Protein AF-A0A2P5TKT7-F1 (afdb_monomer)

Sequence (217 aa):
MSELNRRDPRLAWILRNRLHPRHDELNGQPTRGPTGLLRKNPRPQWQYGPSGLRRLDRLNMGGAAGVTQLSSKKRNEQPVLPLHQVVEPQAYIAVWLQTSGGRLTSHCKDVLGQAQQLAVAREQSTAVLGVLCGELKESVEGAGIDRLLQIQGPEYDGYQPEAWSQLCTQVETALKPLYWLLPDSGESAELGRRLGVALGERPATGVWKLEADTLLA

Structure (mmCIF, N/CA/C/O backbone):
data_AF-A0A2P5TKT7-F1
#
_entry.id   AF-A0A2P5TKT7-F1
#
loop_
_atom_site.group_PDB
_atom_site.id
_atom_site.type_symbol
_atom_site.label_atom_id
_atom_site.label_alt_id
_atom_site.label_comp_id
_atom_site.label_asym_id
_atom_site.label_entity_id
_atom_site.label_seq_id
_atom_site.pdbx_PDB_ins_code
_atom_site.Cartn_x
_atom_site.Cartn_y
_atom_site.Cartn_z
_atom_site.occupancy
_atom_site.B_iso_or_equiv
_atom_site.auth_seq_id
_atom_site.auth_comp_id
_atom_site.auth_asym_id
_atom_site.auth_atom_id
_atom_site.pdbx_PDB_model_num
ATOM 1 N N . MET A 1 1 ? -7.301 -25.180 -31.598 1.00 39.97 1 MET A N 1
ATOM 2 C CA . MET A 1 1 ? -5.998 -25.342 -32.282 1.00 39.97 1 MET A CA 1
ATOM 3 C C . MET A 1 1 ? -4.957 -24.597 -31.464 1.00 39.97 1 MET A C 1
ATOM 5 O O . MET A 1 1 ? -5.088 -23.395 -31.309 1.00 39.97 1 MET A O 1
ATOM 9 N N . SER A 1 2 ? -4.021 -25.306 -30.835 1.00 42.28 2 SER A N 1
ATOM 10 C CA . SER A 1 2 ? -3.054 -24.731 -29.891 1.00 42.28 2 SER A CA 1
ATOM 11 C C . SER A 1 2 ? -2.189 -23.655 -30.556 1.00 42.28 2 SER A C 1
ATOM 13 O O . SER A 1 2 ? -1.447 -23.977 -31.483 1.00 42.28 2 SER A O 1
ATOM 15 N N . GLU A 1 3 ? -2.215 -22.418 -30.049 1.00 57.25 3 GLU A N 1
ATOM 16 C CA . GLU A 1 3 ? -1.317 -21.317 -30.450 1.00 57.25 3 GLU A CA 1
ATOM 17 C C . GLU A 1 3 ? 0.139 -21.524 -29.979 1.00 57.25 3 GLU A C 1
ATOM 19 O O . GLU A 1 3 ? 0.861 -20.588 -29.632 1.00 57.25 3 GLU A O 1
ATOM 24 N N . LEU A 1 4 ? 0.602 -22.771 -29.939 1.00 58.34 4 LEU A N 1
ATOM 25 C CA . LEU A 1 4 ? 1.997 -23.075 -29.680 1.00 58.34 4 LEU A CA 1
ATOM 26 C C . LEU A 1 4 ? 2.773 -22.771 -30.953 1.00 58.34 4 LEU A C 1
ATOM 28 O O . LEU A 1 4 ? 2.568 -23.394 -31.995 1.00 58.34 4 LEU A O 1
ATOM 32 N N . ASN A 1 5 ? 3.669 -21.793 -30.860 1.00 60.69 5 ASN A N 1
ATOM 33 C CA . ASN A 1 5 ? 4.546 -21.407 -31.953 1.00 60.69 5 ASN A CA 1
ATOM 34 C C . ASN A 1 5 ? 5.542 -22.545 -32.237 1.00 60.69 5 ASN A C 1
ATOM 36 O O . ASN A 1 5 ? 6.639 -22.598 -31.679 1.00 60.69 5 ASN A O 1
ATOM 40 N N . ARG A 1 6 ? 5.123 -23.519 -33.050 1.00 66.62 6 ARG A N 1
ATOM 41 C CA . ARG A 1 6 ? 5.911 -24.711 -33.357 1.00 66.62 6 ARG A CA 1
ATOM 42 C C . ARG A 1 6 ? 7.038 -24.334 -34.311 1.00 66.62 6 ARG A C 1
ATOM 44 O O . ARG A 1 6 ? 6.809 -23.761 -35.371 1.00 66.62 6 ARG A O 1
ATOM 51 N N . ARG A 1 7 ? 8.271 -24.667 -33.932 1.00 69.12 7 ARG A N 1
ATOM 52 C CA . ARG A 1 7 ? 9.446 -24.461 -34.782 1.00 69.12 7 ARG A CA 1
ATOM 53 C C . ARG A 1 7 ? 9.353 -25.379 -36.000 1.00 69.12 7 ARG A C 1
ATOM 55 O O . ARG A 1 7 ? 9.216 -26.588 -35.830 1.00 69.12 7 ARG A O 1
ATOM 62 N N . ASP A 1 8 ? 9.454 -24.816 -37.202 1.00 79.50 8 ASP A N 1
ATOM 63 C CA . ASP A 1 8 ? 9.469 -25.604 -38.435 1.00 79.50 8 ASP A CA 1
ATOM 64 C C . ASP A 1 8 ? 10.769 -26.441 -38.504 1.00 79.50 8 ASP A C 1
ATOM 66 O O . ASP A 1 8 ? 11.872 -25.870 -38.525 1.00 79.50 8 ASP A O 1
ATOM 70 N N . PRO A 1 9 ? 10.680 -27.786 -38.513 1.00 82.50 9 PRO A N 1
ATOM 71 C CA . PRO A 1 9 ? 11.851 -28.658 -38.552 1.00 82.50 9 PRO A CA 1
ATOM 72 C C . PRO A 1 9 ? 12.669 -28.493 -39.840 1.00 82.50 9 PRO A C 1
ATOM 74 O O . PRO A 1 9 ? 13.893 -28.640 -39.802 1.00 82.50 9 PRO A O 1
ATOM 77 N N . ARG A 1 10 ? 12.035 -28.132 -40.964 1.00 83.38 10 ARG A N 1
ATOM 78 C CA . ARG A 1 10 ? 12.720 -27.934 -42.247 1.00 83.38 10 ARG A CA 1
ATOM 79 C C . ARG A 1 10 ? 13.604 -26.693 -42.207 1.00 83.38 10 ARG A C 1
ATOM 81 O O . ARG A 1 10 ? 14.772 -26.764 -42.581 1.00 83.38 10 ARG A O 1
ATOM 88 N N . LEU A 1 11 ? 13.087 -25.583 -41.679 1.00 82.56 11 LEU A N 1
ATOM 89 C CA . LEU A 1 11 ? 13.868 -24.354 -41.491 1.00 82.56 11 LEU A CA 1
ATOM 90 C C . LEU A 1 11 ? 15.024 -24.564 -40.503 1.00 82.56 11 LEU A C 1
ATOM 92 O O . LEU A 1 11 ? 16.129 -24.071 -40.725 1.00 82.56 11 LEU A O 1
ATOM 96 N N . ALA A 1 12 ? 14.807 -25.347 -39.440 1.00 80.50 12 ALA A N 1
ATOM 97 C CA . ALA A 1 12 ? 15.863 -25.689 -38.489 1.00 80.50 12 ALA A CA 1
ATOM 98 C C . ALA A 1 12 ? 16.990 -26.527 -39.124 1.00 80.50 12 ALA A C 1
ATOM 100 O O . ALA A 1 12 ? 18.160 -26.325 -38.791 1.00 80.50 12 ALA A O 1
ATOM 101 N N . TRP A 1 13 ? 16.652 -27.442 -40.038 1.00 84.94 13 TRP A N 1
ATOM 102 C CA . TRP A 1 13 ? 17.631 -28.233 -40.786 1.00 84.94 13 TRP A CA 1
ATOM 103 C C . TRP A 1 13 ? 18.452 -27.370 -41.754 1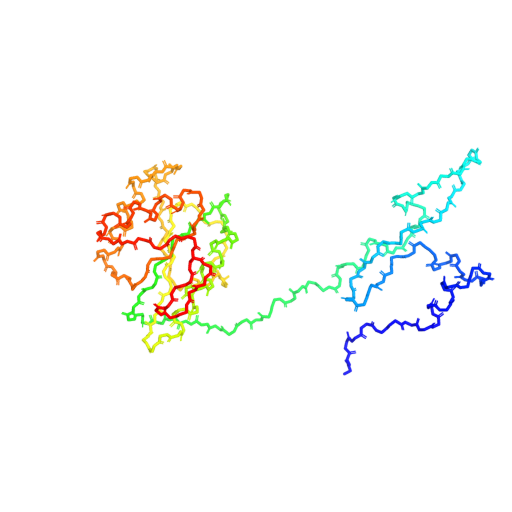.00 84.94 13 TRP A C 1
ATOM 105 O O . TRP A 1 13 ? 19.682 -27.438 -41.730 1.00 84.94 13 TRP A O 1
ATOM 115 N N . ILE A 1 14 ? 17.797 -26.492 -42.526 1.00 87.25 14 ILE A N 1
ATOM 116 C CA . ILE A 1 14 ? 18.470 -25.557 -43.447 1.00 87.25 14 ILE A CA 1
ATOM 117 C C . ILE A 1 14 ? 19.441 -24.641 -42.685 1.00 87.25 14 ILE A C 1
ATOM 119 O O . ILE A 1 14 ? 20.590 -24.470 -43.087 1.00 87.25 14 ILE A O 1
ATOM 123 N N . LEU A 1 15 ? 19.020 -24.105 -41.535 1.00 80.12 15 LEU A N 1
ATOM 124 C CA . LEU A 1 15 ? 19.853 -23.219 -40.716 1.00 80.12 15 LEU A CA 1
ATOM 125 C C . LEU A 1 15 ? 21.070 -23.940 -40.104 1.00 80.12 15 LEU A C 1
ATOM 127 O O . LEU A 1 15 ? 22.084 -23.308 -39.816 1.00 80.12 15 LEU A O 1
ATOM 131 N N . ARG A 1 16 ? 21.009 -25.267 -39.922 1.00 82.38 16 ARG A N 1
ATOM 132 C CA . ARG A 1 16 ? 22.150 -26.075 -39.456 1.00 82.38 16 ARG A CA 1
ATOM 133 C C . ARG A 1 16 ? 23.126 -26.415 -40.589 1.00 82.38 16 ARG A C 1
ATOM 135 O O . ARG A 1 16 ? 24.323 -26.534 -40.334 1.00 82.38 16 ARG A O 1
ATOM 142 N N . ASN A 1 17 ? 22.633 -26.568 -41.816 1.00 88.44 17 ASN A N 1
ATOM 143 C CA . ASN A 1 17 ? 23.436 -26.955 -42.971 1.00 88.44 17 ASN A CA 1
ATOM 144 C C . ASN A 1 17 ? 24.007 -25.728 -43.703 1.00 88.44 17 ASN A C 1
ATOM 146 O O . ASN A 1 17 ? 23.320 -25.108 -44.507 1.00 88.44 17 ASN A O 1
ATOM 150 N N . ARG A 1 18 ? 25.287 -25.416 -43.464 1.00 83.69 18 ARG A N 1
ATOM 151 C CA . ARG A 1 18 ? 25.987 -24.273 -44.087 1.00 83.69 18 ARG A CA 1
ATOM 152 C C . ARG A 1 18 ? 26.146 -24.369 -45.605 1.00 83.69 18 ARG A C 1
ATOM 154 O O . ARG A 1 18 ? 26.358 -23.351 -46.243 1.00 83.69 18 ARG A O 1
ATOM 161 N N . LEU A 1 19 ? 26.075 -25.576 -46.164 1.00 87.06 19 LEU A N 1
ATOM 162 C CA . LEU A 1 19 ? 26.194 -25.817 -47.605 1.00 87.06 19 LEU A CA 1
ATOM 163 C C . LEU A 1 19 ? 24.832 -25.795 -48.307 1.00 87.06 19 LEU A C 1
ATOM 165 O O . LEU A 1 19 ? 24.755 -25.972 -49.520 1.00 87.06 19 LEU A O 1
ATOM 169 N N . HIS A 1 20 ? 23.741 -25.633 -47.555 1.00 87.75 20 HIS A N 1
ATOM 170 C CA . HIS A 1 20 ? 22.418 -25.578 -48.148 1.00 87.75 20 HIS A CA 1
ATOM 171 C C . HIS A 1 20 ? 22.252 -24.273 -48.949 1.00 87.75 20 HIS A C 1
ATOM 173 O O . HIS A 1 20 ? 22.564 -23.212 -48.413 1.00 87.7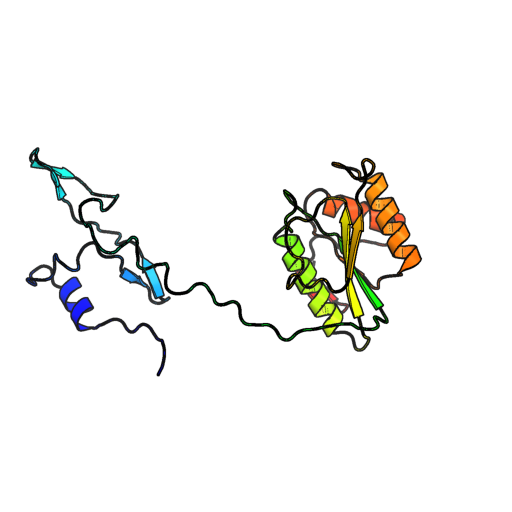5 20 HIS A O 1
ATOM 179 N N . PRO A 1 21 ? 21.676 -24.299 -50.169 1.00 89.00 21 PRO A N 1
ATOM 180 C CA . PRO A 1 21 ? 21.529 -23.101 -51.008 1.00 89.00 21 PRO A CA 1
ATOM 181 C C . PRO A 1 21 ? 20.802 -21.937 -50.319 1.00 89.00 21 PRO A C 1
ATOM 183 O O . PRO A 1 21 ? 21.146 -20.780 -50.500 1.00 89.00 21 PRO A O 1
ATOM 186 N N . ARG A 1 22 ? 19.810 -22.261 -49.481 1.00 83.75 22 ARG A N 1
ATOM 187 C CA . ARG A 1 22 ? 19.032 -21.295 -48.679 1.00 83.75 22 ARG A CA 1
ATOM 188 C C . ARG A 1 22 ? 19.598 -21.016 -47.280 1.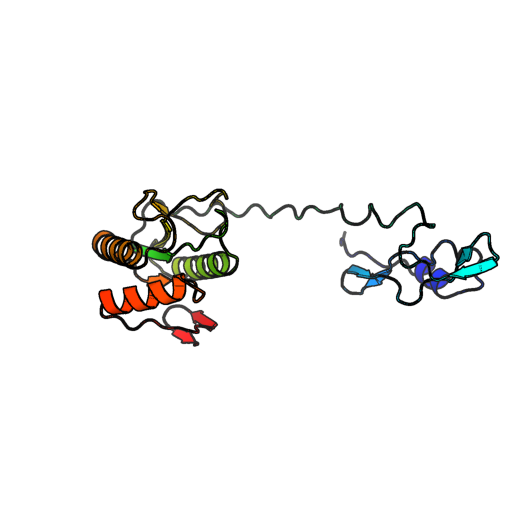00 83.75 22 ARG A C 1
ATOM 190 O O . ARG A 1 22 ? 18.882 -20.511 -46.420 1.00 83.75 22 ARG A O 1
ATOM 197 N N . HIS A 1 23 ? 20.832 -21.427 -46.992 1.00 82.50 23 HIS A N 1
ATOM 198 C CA . HIS A 1 23 ? 21.428 -21.215 -45.671 1.00 82.50 23 HIS A CA 1
ATOM 199 C C . HIS A 1 23 ? 21.559 -19.724 -45.356 1.00 82.50 23 HIS A C 1
ATOM 201 O O . HIS A 1 23 ? 21.150 -19.290 -44.280 1.00 82.50 23 HIS A O 1
ATOM 207 N N . ASP A 1 24 ? 22.079 -18.952 -46.311 1.00 78.25 24 ASP A N 1
ATOM 208 C CA . ASP A 1 24 ? 22.337 -17.523 -46.132 1.00 78.25 24 ASP A CA 1
ATOM 209 C C . ASP A 1 24 ? 21.049 -16.700 -45.994 1.00 78.25 24 ASP A C 1
ATOM 211 O O . ASP A 1 24 ? 21.033 -15.732 -45.244 1.00 78.25 24 ASP A O 1
ATOM 215 N N . GLU A 1 25 ? 19.938 -17.139 -46.597 1.00 78.75 25 GLU A N 1
ATOM 216 C CA . GLU A 1 25 ? 18.615 -16.503 -46.449 1.00 78.75 25 GLU A CA 1
ATOM 217 C C . GLU A 1 25 ? 18.079 -16.561 -45.007 1.00 78.75 25 GLU A C 1
ATOM 219 O O . GLU A 1 25 ? 17.386 -15.653 -44.545 1.00 78.75 25 GLU A O 1
ATOM 224 N N . LEU A 1 26 ? 18.374 -17.651 -44.291 1.00 74.19 26 LEU A N 1
ATOM 225 C CA . LEU A 1 26 ? 17.917 -17.871 -42.915 1.00 74.19 26 LEU A CA 1
ATOM 226 C C . LEU A 1 26 ? 18.955 -17.438 -41.874 1.00 74.19 26 LEU A C 1
ATOM 228 O O . LEU A 1 26 ? 18.643 -17.346 -40.682 1.00 74.19 26 LEU A O 1
ATOM 232 N N . ASN A 1 27 ? 20.196 -17.203 -42.297 1.00 71.25 27 ASN A N 1
ATOM 233 C CA . ASN A 1 27 ? 21.257 -16.772 -41.407 1.00 71.25 27 ASN A CA 1
ATOM 234 C C . ASN A 1 27 ? 21.068 -15.295 -41.019 1.00 71.25 27 ASN A C 1
ATOM 236 O O . ASN A 1 27 ? 20.517 -14.494 -41.761 1.00 71.25 27 ASN A O 1
ATOM 240 N N . GLY A 1 28 ? 21.460 -14.929 -39.799 1.00 67.56 28 GLY A N 1
ATOM 241 C CA . GLY A 1 28 ? 21.263 -13.569 -39.275 1.00 67.56 28 GLY A CA 1
ATOM 242 C C . GLY A 1 28 ? 19.833 -13.217 -38.831 1.00 67.56 28 GLY A C 1
ATOM 243 O O . GLY A 1 28 ? 19.653 -12.178 -38.190 1.00 67.56 28 GLY A O 1
ATOM 244 N N . GLN A 1 29 ? 18.830 -14.072 -39.072 1.00 68.94 29 GLN A N 1
ATOM 245 C CA . GLN A 1 29 ? 17.484 -13.866 -38.529 1.00 68.94 29 GLN A CA 1
ATOM 246 C C . GLN A 1 29 ? 17.429 -14.141 -37.012 1.00 68.94 29 GLN A C 1
ATOM 248 O O . GLN A 1 29 ? 18.116 -15.039 -36.507 1.00 68.94 29 GLN A O 1
ATOM 253 N N . PRO A 1 30 ? 16.616 -13.387 -36.246 1.00 68.75 30 PRO A N 1
ATOM 254 C CA . PRO A 1 30 ? 16.431 -13.644 -34.826 1.00 68.75 30 PRO A CA 1
ATOM 255 C C . PRO A 1 30 ? 15.765 -15.010 -34.626 1.00 68.75 30 PRO A C 1
ATOM 257 O O . PRO A 1 30 ? 14.756 -15.339 -35.244 1.00 68.75 30 PRO A O 1
ATOM 260 N N . THR A 1 31 ? 16.332 -15.822 -33.737 1.00 70.56 31 THR A N 1
ATOM 261 C CA . THR A 1 31 ? 15.834 -17.180 -33.471 1.00 70.56 31 THR A CA 1
ATOM 262 C C . THR A 1 31 ? 14.965 -17.177 -32.224 1.00 70.56 31 THR A C 1
ATOM 264 O O . THR A 1 31 ? 15.310 -16.534 -31.239 1.00 70.56 31 THR A O 1
ATOM 267 N N . ARG A 1 32 ? 13.837 -17.890 -32.218 1.00 71.00 32 ARG A N 1
ATOM 268 C CA . ARG A 1 32 ? 13.018 -18.018 -31.002 1.00 71.00 32 ARG A CA 1
ATOM 269 C C . ARG A 1 32 ? 13.565 -19.111 -30.085 1.00 71.00 32 ARG A C 1
ATOM 271 O O . ARG A 1 32 ? 13.908 -20.203 -30.542 1.00 71.00 32 ARG A O 1
ATOM 278 N N . GLY A 1 33 ? 13.673 -18.796 -28.795 1.00 67.25 33 GLY A N 1
ATOM 279 C CA . GLY A 1 33 ? 14.049 -19.745 -27.750 1.00 67.25 33 GLY A CA 1
ATOM 280 C C . GLY A 1 33 ? 12.898 -20.687 -27.363 1.00 67.25 33 GLY A C 1
ATOM 281 O O . GLY A 1 33 ? 11.773 -20.498 -27.822 1.00 67.25 33 GLY A O 1
ATOM 282 N N . PRO A 1 34 ? 13.151 -21.674 -26.482 1.00 66.62 34 PRO A N 1
ATOM 283 C CA . PRO A 1 34 ? 12.123 -22.596 -25.976 1.00 66.62 34 PRO A CA 1
ATOM 284 C C . PRO A 1 34 ? 10.942 -21.886 -25.298 1.00 66.62 34 PRO A C 1
ATOM 286 O O . PRO A 1 34 ? 9.821 -22.370 -25.338 1.00 66.62 34 PRO A O 1
ATOM 289 N N . THR A 1 35 ? 11.193 -20.706 -24.729 1.00 67.56 35 THR A N 1
ATOM 290 C CA . THR A 1 35 ? 10.205 -19.828 -24.088 1.00 67.56 35 THR A CA 1
ATOM 291 C C . THR A 1 35 ? 9.444 -18.931 -25.076 1.00 67.56 35 THR A C 1
ATOM 293 O O . THR A 1 35 ? 8.697 -18.056 -24.658 1.00 67.56 35 THR A O 1
ATOM 296 N N . GLY A 1 36 ? 9.660 -19.074 -26.390 1.00 68.94 36 GLY A N 1
ATOM 297 C CA . GLY A 1 36 ? 9.017 -18.258 -27.430 1.00 68.94 36 GLY A CA 1
ATOM 298 C C . GLY A 1 36 ? 9.628 -16.865 -27.639 1.00 68.94 36 GLY A C 1
ATOM 299 O O . GLY A 1 36 ? 9.380 -16.240 -28.671 1.00 68.94 36 GLY A O 1
ATOM 300 N N . LEU A 1 37 ? 10.482 -16.406 -26.720 1.00 71.62 37 LEU A N 1
ATOM 301 C CA . LEU A 1 37 ? 11.201 -15.133 -26.815 1.00 71.62 37 LEU A CA 1
ATOM 302 C C . LEU A 1 37 ? 12.192 -15.126 -27.988 1.00 71.62 37 LEU A C 1
ATOM 304 O O . LEU A 1 37 ? 12.935 -16.091 -28.200 1.00 71.62 37 LEU A O 1
ATOM 308 N N . LEU A 1 38 ? 12.230 -14.017 -28.732 1.00 71.94 38 LEU A N 1
ATOM 309 C CA . LEU A 1 38 ? 13.224 -13.779 -29.780 1.00 71.94 38 LEU A CA 1
ATOM 310 C C . LEU A 1 38 ? 14.614 -13.609 -29.150 1.00 71.94 38 LEU A C 1
ATOM 312 O O . LEU A 1 38 ? 14.799 -12.852 -28.203 1.00 71.94 38 LEU A O 1
ATOM 316 N N . ARG A 1 39 ? 15.602 -14.314 -29.697 1.00 69.88 39 ARG A N 1
ATOM 317 C CA . ARG A 1 39 ? 17.008 -14.268 -29.300 1.00 69.88 39 ARG A CA 1
ATOM 318 C C . ARG A 1 39 ? 17.851 -13.799 -30.476 1.00 69.88 39 ARG A C 1
ATOM 320 O O . ARG A 1 39 ? 17.716 -14.299 -31.598 1.00 69.88 39 ARG A O 1
ATOM 327 N N . LYS A 1 40 ? 18.764 -12.867 -30.201 1.00 68.75 40 LYS A N 1
ATOM 328 C CA . LYS A 1 40 ? 19.806 -12.472 -31.152 1.00 68.75 40 LYS A CA 1
ATOM 329 C C . LYS A 1 40 ? 20.753 -13.655 -31.366 1.00 68.75 40 LYS A C 1
ATOM 331 O O . LYS A 1 40 ? 21.111 -14.340 -30.409 1.00 68.75 40 LYS A O 1
ATOM 336 N N . ASN A 1 41 ? 21.145 -13.913 -32.612 1.00 67.69 41 ASN A N 1
ATOM 337 C CA . ASN A 1 41 ? 22.131 -14.948 -32.910 1.00 67.69 41 ASN A CA 1
ATOM 338 C C . ASN A 1 41 ? 23.507 -14.515 -32.351 1.00 67.69 41 ASN A C 1
ATOM 340 O O . ASN A 1 41 ? 24.002 -13.460 -32.753 1.00 67.69 41 ASN A O 1
ATOM 344 N N . PRO A 1 42 ? 24.139 -15.290 -31.446 1.00 65.81 42 PRO A N 1
ATOM 345 C CA . PRO A 1 42 ? 25.432 -14.931 -30.858 1.00 65.81 42 PRO A CA 1
ATOM 346 C C . PRO A 1 42 ? 26.606 -15.034 -31.844 1.00 65.81 42 PRO A C 1
ATOM 348 O O . PRO A 1 42 ? 27.694 -14.553 -31.542 1.00 65.81 42 PRO A O 1
ATOM 351 N N . ARG A 1 43 ? 26.412 -15.657 -33.015 1.00 65.88 43 ARG A N 1
ATOM 352 C CA . ARG A 1 43 ? 27.427 -15.806 -34.069 1.00 65.88 43 ARG A CA 1
ATOM 353 C C . ARG A 1 43 ? 26.972 -15.091 -35.349 1.00 65.88 43 ARG A C 1
ATOM 355 O O . ARG A 1 43 ? 26.581 -15.770 -36.299 1.00 65.88 43 ARG A O 1
ATOM 362 N N . PRO A 1 44 ? 26.964 -13.746 -35.376 1.00 63.50 44 PRO A N 1
ATOM 363 C CA . PRO A 1 44 ? 26.635 -13.008 -36.592 1.00 63.50 44 PRO A CA 1
ATOM 364 C C . PRO A 1 44 ? 27.649 -13.322 -37.702 1.00 63.50 44 PRO A C 1
ATOM 366 O O . PRO A 1 44 ? 28.827 -13.572 -37.430 1.00 63.50 44 PRO A O 1
ATOM 369 N N . GLN A 1 45 ? 27.182 -13.336 -38.951 1.00 67.69 45 GLN A N 1
ATOM 370 C CA . GLN A 1 45 ? 28.051 -13.498 -40.113 1.00 67.69 45 GLN A CA 1
ATOM 371 C C . GLN A 1 45 ? 28.960 -12.273 -40.283 1.00 67.69 45 GLN A C 1
ATOM 373 O O . GLN A 1 45 ? 28.613 -11.149 -39.918 1.00 67.69 45 GLN A O 1
ATOM 378 N N . TRP A 1 46 ? 30.142 -12.508 -40.847 1.00 70.06 46 TRP A N 1
ATOM 379 C CA . TRP A 1 46 ? 31.055 -11.447 -41.246 1.00 70.06 46 TRP A CA 1
ATOM 380 C C . TRP A 1 46 ? 30.639 -10.906 -42.610 1.00 70.06 46 TRP A C 1
ATOM 382 O O . TRP A 1 46 ? 30.397 -11.687 -43.525 1.00 70.06 46 TRP A O 1
ATOM 392 N N . GLN A 1 47 ? 30.604 -9.586 -42.754 1.00 69.69 47 GLN A N 1
ATOM 393 C CA . GLN A 1 47 ? 30.341 -8.925 -44.029 1.00 69.69 47 GLN A CA 1
ATOM 394 C C . GLN A 1 47 ? 31.614 -8.235 -44.518 1.00 69.69 47 GLN A C 1
ATOM 396 O O . GLN A 1 47 ? 32.395 -7.700 -43.725 1.00 69.69 47 GLN A O 1
ATOM 401 N N . TYR A 1 48 ? 31.827 -8.255 -45.829 1.00 75.62 48 TYR A N 1
ATOM 402 C CA . TYR A 1 48 ? 32.907 -7.517 -46.472 1.00 75.62 48 TYR A CA 1
ATOM 403 C C . TYR A 1 48 ? 32.360 -6.177 -46.949 1.00 75.62 48 TYR A C 1
ATOM 405 O O . TYR A 1 48 ? 31.389 -6.128 -47.698 1.00 75.62 48 TYR A O 1
ATOM 413 N N . GLY A 1 49 ? 32.959 -5.086 -46.472 1.00 71.38 49 GLY A N 1
ATOM 414 C CA . GLY A 1 49 ? 32.620 -3.754 -46.967 1.00 71.38 49 GLY A CA 1
ATOM 415 C C . GLY A 1 49 ? 33.204 -3.500 -48.363 1.00 71.38 49 GLY A C 1
ATOM 416 O O . GLY A 1 49 ? 34.059 -4.265 -48.812 1.00 71.38 49 GLY A O 1
ATOM 417 N N . PRO A 1 50 ? 32.839 -2.383 -49.018 1.00 74.62 50 PRO A N 1
ATOM 418 C CA . PRO A 1 50 ? 33.388 -1.998 -50.324 1.00 74.62 50 PRO A CA 1
ATOM 419 C C . PRO A 1 50 ? 34.921 -1.887 -50.356 1.00 74.62 50 PRO A C 1
ATOM 421 O O . PRO A 1 50 ? 35.535 -2.023 -51.405 1.00 74.62 50 PRO A O 1
ATOM 424 N N . SER A 1 51 ? 35.553 -1.677 -49.197 1.00 80.50 51 SER A N 1
ATOM 425 C CA . SER A 1 51 ? 37.009 -1.656 -49.031 1.00 80.50 51 SER A CA 1
ATOM 426 C C . SER A 1 51 ? 37.656 -3.042 -48.873 1.00 80.50 51 SER A C 1
ATOM 428 O O . SER A 1 51 ? 38.844 -3.122 -48.579 1.00 80.50 51 SER A O 1
ATOM 430 N N . GLY A 1 52 ? 36.896 -4.138 -48.982 1.0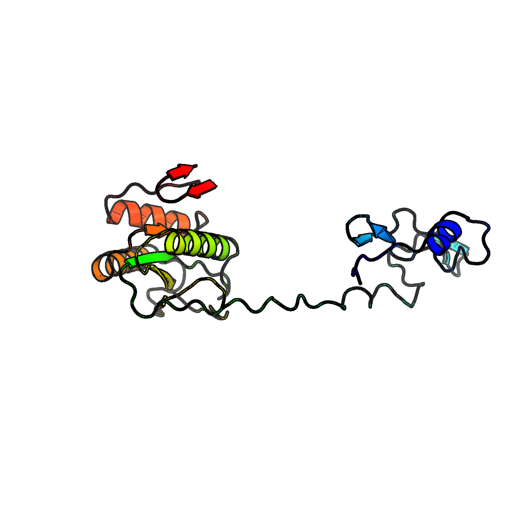0 78.88 52 GLY A N 1
ATOM 431 C CA . GLY A 1 52 ? 37.396 -5.513 -48.831 1.00 78.88 52 GLY A CA 1
ATOM 432 C C . GLY A 1 52 ? 37.737 -5.924 -47.392 1.00 78.88 52 GLY A C 1
ATOM 433 O O . GLY A 1 52 ? 38.150 -7.056 -47.145 1.00 78.88 52 GLY A O 1
ATOM 434 N N . LEU A 1 53 ? 37.541 -5.036 -46.413 1.00 79.44 53 LEU A N 1
ATOM 435 C CA . LEU A 1 53 ? 37.779 -5.325 -45.000 1.00 79.44 53 LEU A CA 1
ATOM 436 C C . LEU A 1 53 ? 36.600 -6.081 -44.381 1.00 79.44 53 LEU A C 1
ATOM 438 O O . LEU A 1 53 ? 35.441 -5.671 -44.492 1.00 79.44 53 LEU A O 1
ATOM 442 N N . ARG A 1 54 ? 36.925 -7.162 -43.667 1.00 78.25 54 ARG A N 1
ATOM 443 C CA . ARG A 1 54 ? 35.963 -8.006 -42.955 1.00 78.25 54 ARG A CA 1
ATOM 444 C C . ARG A 1 54 ? 35.461 -7.298 -41.693 1.00 78.25 54 ARG A C 1
ATOM 446 O O . ARG A 1 54 ? 36.255 -6.973 -40.812 1.00 78.25 54 ARG A O 1
ATOM 453 N N . ARG A 1 55 ? 34.149 -7.086 -41.575 1.00 73.88 55 ARG A N 1
ATOM 454 C CA . ARG A 1 55 ? 33.506 -6.400 -40.440 1.00 73.88 55 ARG A CA 1
ATOM 455 C C . ARG A 1 55 ? 32.377 -7.246 -39.842 1.00 73.88 55 ARG A C 1
ATOM 457 O O . ARG A 1 55 ? 31.726 -8.019 -40.541 1.00 73.88 55 ARG A O 1
ATOM 464 N N . LEU A 1 56 ? 32.165 -7.107 -38.532 1.00 71.56 56 LEU A N 1
ATOM 465 C CA . LEU A 1 56 ? 30.993 -7.643 -37.829 1.00 71.56 56 LEU A CA 1
ATOM 466 C C . LEU A 1 56 ? 29.886 -6.593 -37.876 1.00 71.56 56 LEU A C 1
ATOM 468 O O . LEU A 1 56 ? 29.989 -5.575 -37.189 1.00 71.56 56 LEU A O 1
ATOM 472 N N . ASP A 1 57 ? 28.825 -6.844 -38.641 1.00 65.44 57 ASP A N 1
ATOM 473 C CA . ASP A 1 57 ? 27.637 -5.994 -38.598 1.00 65.44 57 ASP A CA 1
ATOM 474 C C . ASP A 1 57 ? 26.826 -6.309 -37.331 1.00 65.44 57 ASP A C 1
ATOM 476 O O . ASP A 1 57 ? 26.036 -7.250 -37.261 1.00 65.44 57 ASP A O 1
ATOM 480 N N . ARG A 1 58 ? 27.075 -5.537 -36.269 1.00 63.22 58 ARG A N 1
ATOM 481 C CA . ARG A 1 58 ? 26.366 -5.678 -34.986 1.00 63.22 58 ARG A CA 1
ATOM 482 C C . ARG A 1 58 ? 24.964 -5.069 -35.016 1.00 63.22 58 ARG A C 1
ATOM 484 O O . ARG A 1 58 ? 24.154 -5.421 -34.148 1.00 63.22 58 ARG A O 1
ATOM 491 N N . LEU A 1 59 ? 24.707 -4.179 -35.975 1.00 58.97 59 LEU A N 1
ATOM 492 C CA . LEU A 1 59 ? 23.451 -3.451 -36.146 1.00 58.97 59 LEU A CA 1
ATOM 493 C C . LEU A 1 59 ? 22.517 -4.138 -37.153 1.00 58.97 59 LEU A C 1
ATOM 495 O O . LEU A 1 59 ? 21.333 -3.823 -37.167 1.00 58.97 59 LEU A O 1
ATOM 499 N N . ASN A 1 60 ? 23.015 -5.130 -37.903 1.00 56.28 60 ASN A N 1
ATOM 500 C CA . ASN A 1 60 ? 22.262 -5.891 -38.904 1.00 56.28 60 ASN A CA 1
ATOM 501 C C . ASN A 1 60 ? 21.616 -4.960 -39.952 1.00 56.28 60 ASN A C 1
ATOM 503 O O . ASN A 1 60 ? 20.482 -5.171 -40.377 1.00 56.28 60 ASN A O 1
ATOM 507 N N . MET A 1 61 ? 22.332 -3.896 -40.330 1.00 53.41 61 MET A N 1
ATOM 508 C CA . MET A 1 61 ? 21.833 -2.805 -41.172 1.00 53.41 61 MET A CA 1
ATOM 509 C C . MET A 1 61 ? 21.712 -3.216 -42.648 1.00 53.41 61 MET A C 1
ATOM 511 O O . MET A 1 61 ? 20.949 -2.610 -43.392 1.00 53.41 61 MET A O 1
ATOM 515 N N . GLY A 1 62 ? 22.445 -4.255 -43.074 1.00 50.72 62 GLY A N 1
ATOM 516 C CA . GLY A 1 62 ? 22.383 -4.799 -44.440 1.00 50.72 62 GLY A CA 1
ATOM 517 C C . GLY A 1 62 ? 21.251 -5.807 -44.686 1.00 50.72 62 GLY A C 1
ATOM 518 O O . GLY A 1 62 ? 20.962 -6.134 -45.832 1.00 50.72 62 GLY A O 1
ATOM 519 N N . GLY A 1 63 ? 20.593 -6.294 -43.629 1.00 51.50 63 GLY A N 1
ATOM 520 C CA . GLY A 1 63 ? 19.449 -7.206 -43.704 1.00 51.50 63 GLY A CA 1
ATOM 521 C C . GLY A 1 63 ? 18.131 -6.444 -43.615 1.00 51.50 63 GLY A C 1
ATOM 522 O O . GLY A 1 63 ? 17.396 -6.579 -42.636 1.00 51.50 63 GLY A O 1
ATOM 523 N N . ALA A 1 64 ? 17.847 -5.604 -44.608 1.00 46.28 64 ALA A N 1
ATOM 524 C CA . ALA A 1 64 ? 16.592 -4.868 -44.711 1.00 46.28 64 ALA A CA 1
ATOM 525 C C . ALA A 1 64 ? 15.416 -5.817 -45.009 1.00 46.28 64 ALA A C 1
ATOM 527 O O . ALA A 1 64 ? 15.011 -5.951 -46.154 1.00 46.28 64 ALA A O 1
ATOM 528 N N . ALA A 1 65 ? 14.905 -6.503 -43.981 1.00 47.44 65 ALA A N 1
ATOM 529 C CA . ALA A 1 65 ? 13.512 -6.942 -43.815 1.00 47.44 65 ALA A CA 1
ATOM 530 C C . ALA A 1 65 ? 13.433 -7.974 -42.678 1.00 47.44 65 ALA A C 1
ATOM 532 O O . ALA A 1 65 ? 13.771 -9.140 -42.858 1.00 47.44 65 ALA A O 1
ATOM 533 N N . GLY A 1 66 ? 12.940 -7.581 -41.501 1.00 48.00 66 GLY A N 1
ATOM 534 C CA . GLY A 1 66 ? 12.342 -8.567 -40.590 1.00 48.00 66 GLY A CA 1
ATOM 535 C C . GLY A 1 66 ? 12.480 -8.300 -39.098 1.00 48.00 66 GLY A C 1
ATOM 536 O O . GLY A 1 66 ? 11.615 -8.725 -38.338 1.00 48.00 66 GLY A O 1
ATOM 537 N N . VAL A 1 67 ? 13.507 -7.579 -38.638 1.00 47.22 67 VAL A N 1
ATOM 538 C CA . VAL A 1 67 ? 13.701 -7.397 -37.183 1.00 47.22 67 VAL A CA 1
ATOM 539 C C . VAL A 1 67 ? 12.774 -6.319 -36.607 1.00 47.22 67 VAL A C 1
ATOM 541 O O . VAL A 1 67 ? 12.335 -6.438 -35.467 1.00 47.22 67 VAL A O 1
ATOM 544 N N . THR A 1 68 ? 12.389 -5.317 -37.397 1.00 45.44 68 THR A N 1
ATOM 545 C CA . THR A 1 68 ? 11.615 -4.162 -36.911 1.00 45.44 68 THR A CA 1
ATOM 546 C C . THR A 1 68 ? 10.099 -4.387 -36.834 1.00 45.44 68 THR A C 1
ATOM 548 O O . THR A 1 68 ? 9.397 -3.528 -36.315 1.00 45.44 68 THR A O 1
ATOM 551 N N . GLN A 1 69 ? 9.565 -5.514 -37.326 1.00 45.81 69 GLN A N 1
ATOM 552 C CA . GLN A 1 69 ? 8.106 -5.726 -37.428 1.00 45.81 69 GLN A CA 1
ATOM 553 C C . GLN A 1 69 ? 7.560 -6.971 -36.708 1.00 45.81 69 GLN A C 1
ATOM 555 O O . GLN A 1 69 ? 6.351 -7.190 -36.705 1.00 45.81 69 GLN A O 1
ATOM 560 N N . LEU A 1 70 ? 8.399 -7.784 -36.057 1.00 48.88 70 LEU A N 1
ATOM 561 C CA . LEU A 1 70 ? 7.947 -9.041 -35.436 1.00 48.88 70 LEU A CA 1
ATOM 562 C C . LEU A 1 70 ? 7.539 -8.931 -33.955 1.00 48.88 70 LEU A C 1
ATOM 564 O O . LEU A 1 70 ? 7.131 -9.939 -33.377 1.00 48.88 70 LEU A O 1
ATOM 568 N N . SER A 1 71 ? 7.611 -7.746 -33.339 1.00 48.00 71 SER A N 1
ATOM 569 C CA . SER A 1 71 ? 7.262 -7.539 -31.921 1.00 48.00 71 SER A CA 1
ATOM 570 C C . SER A 1 71 ? 5.941 -6.798 -31.670 1.00 48.00 71 SER A C 1
ATOM 572 O O . SER A 1 71 ? 5.564 -6.643 -30.515 1.00 48.00 71 SER A O 1
ATOM 574 N N . SER A 1 72 ? 5.194 -6.379 -32.700 1.00 47.19 72 SER A N 1
ATOM 575 C CA . SER A 1 72 ? 3.927 -5.648 -32.500 1.00 47.19 72 SER A CA 1
ATOM 576 C C . SER A 1 72 ? 2.677 -6.535 -32.438 1.00 47.19 72 SER A C 1
ATOM 578 O O . SER A 1 72 ? 1.611 -6.068 -32.038 1.00 47.19 72 SER A O 1
ATOM 580 N N . LYS A 1 73 ? 2.769 -7.828 -32.782 1.00 48.00 73 LYS A N 1
ATOM 581 C CA . LYS A 1 73 ? 1.619 -8.753 -32.776 1.00 48.00 73 LYS A CA 1
ATOM 582 C C . LYS A 1 73 ? 1.420 -9.446 -31.429 1.00 48.00 73 LYS A C 1
ATOM 584 O O . LYS A 1 73 ? 1.624 -10.646 -31.283 1.00 48.00 73 LYS A O 1
ATOM 589 N N . LYS A 1 74 ? 1.036 -8.619 -30.467 1.00 48.22 74 LYS A N 1
ATOM 590 C CA . LYS A 1 74 ? 0.035 -8.825 -29.415 1.00 48.22 74 LYS A CA 1
ATOM 591 C C . LYS A 1 74 ? 0.319 -7.700 -28.429 1.00 48.22 74 LYS A C 1
ATOM 593 O O . LYS A 1 74 ? 1.111 -7.856 -27.504 1.00 48.22 74 LYS A O 1
ATOM 598 N N . ARG A 1 75 ? -0.327 -6.541 -28.637 1.00 47.28 75 ARG A N 1
ATOM 599 C CA . ARG A 1 75 ? -0.788 -5.777 -27.470 1.00 47.28 75 ARG A CA 1
ATOM 600 C C . ARG A 1 75 ? -1.413 -6.833 -26.569 1.00 47.28 75 ARG A C 1
ATOM 602 O O . ARG A 1 75 ? -2.288 -7.551 -27.047 1.00 47.28 75 ARG A O 1
ATOM 609 N N . ASN A 1 76 ? -0.868 -7.016 -25.370 1.00 53.94 76 ASN A N 1
ATOM 610 C CA . ASN A 1 76 ? -1.553 -7.768 -24.333 1.00 53.94 76 ASN A CA 1
ATOM 611 C C . ASN A 1 76 ? -2.925 -7.115 -24.227 1.00 53.94 76 ASN A C 1
ATOM 613 O O . ASN A 1 76 ? -3.039 -6.010 -23.702 1.00 53.94 76 ASN A O 1
ATOM 617 N N . GLU A 1 77 ? -3.920 -7.733 -24.852 1.00 54.44 77 GLU A N 1
ATOM 618 C CA . GLU A 1 77 ? -5.310 -7.397 -24.644 1.00 54.44 77 GLU A CA 1
ATOM 619 C C . GLU A 1 77 ? -5.509 -7.707 -23.168 1.00 54.44 77 GLU A C 1
ATOM 621 O O . GLU A 1 77 ? -5.422 -8.865 -22.751 1.00 54.44 77 GLU A O 1
ATOM 626 N N . GLN A 1 78 ? -5.534 -6.648 -22.356 1.00 63.91 78 GLN A N 1
ATOM 627 C CA . GLN A 1 78 ? -5.656 -6.807 -20.920 1.00 63.91 78 GLN A CA 1
ATOM 628 C C . GLN A 1 78 ? -6.976 -7.542 -20.695 1.00 63.91 78 GLN A C 1
ATOM 630 O O . GLN A 1 78 ? -7.999 -7.103 -21.230 1.00 63.91 78 GLN A O 1
ATOM 635 N N . PRO A 1 79 ? -6.958 -8.689 -19.997 1.00 70.69 79 PRO A N 1
ATOM 636 C CA . PRO A 1 79 ? -8.182 -9.421 -19.738 1.00 70.69 79 PRO A CA 1
ATOM 637 C C . PRO A 1 79 ? -9.153 -8.475 -19.034 1.00 70.69 79 PRO A C 1
ATOM 639 O O . PRO A 1 79 ? -8.780 -7.814 -18.065 1.00 70.69 79 PRO A O 1
ATOM 642 N N . VAL A 1 80 ? -10.379 -8.382 -19.550 1.00 74.94 80 VAL A N 1
ATOM 643 C CA . VAL A 1 80 ? -11.439 -7.603 -18.910 1.00 74.94 80 VAL A CA 1
ATOM 644 C C . VAL A 1 80 ? -11.734 -8.280 -17.577 1.00 74.94 80 VAL A C 1
ATOM 646 O O . VAL A 1 80 ? -12.277 -9.385 -17.540 1.00 74.94 80 VAL A O 1
ATOM 649 N N . LEU A 1 81 ? -11.296 -7.652 -16.490 1.00 76.88 81 LEU A N 1
ATOM 650 C CA . LEU A 1 81 ? -11.557 -8.131 -15.141 1.00 76.88 81 LEU A CA 1
ATOM 651 C C . LEU A 1 81 ? -13.051 -7.946 -14.830 1.00 76.88 81 LEU A C 1
ATOM 653 O O . LEU A 1 81 ? -13.638 -6.947 -15.258 1.00 76.88 81 LEU A O 1
ATOM 657 N N . PRO A 1 82 ? -13.685 -8.884 -14.104 1.00 80.19 82 PRO A N 1
ATOM 658 C CA . PRO A 1 82 ? -15.039 -8.673 -13.613 1.00 80.19 82 PRO A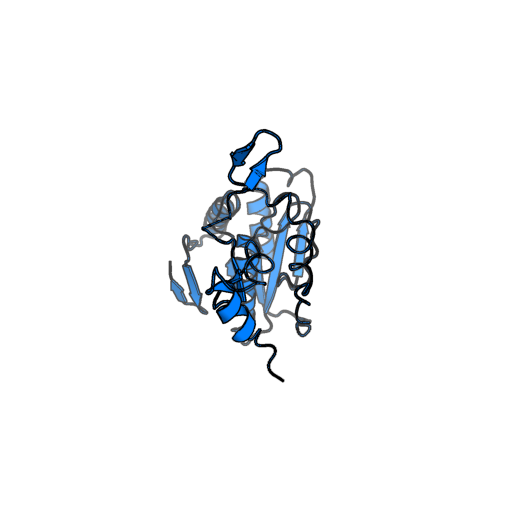 CA 1
ATOM 659 C C . PRO A 1 82 ? -15.066 -7.424 -12.726 1.00 80.19 82 PRO A C 1
ATOM 661 O O . PRO A 1 82 ? -14.163 -7.212 -11.915 1.00 80.19 82 PRO A O 1
ATOM 664 N N . LEU A 1 83 ? -16.096 -6.592 -12.892 1.00 80.31 83 LEU A N 1
ATOM 665 C CA . LEU A 1 83 ? -16.254 -5.383 -12.093 1.00 80.31 83 LEU A CA 1
ATOM 666 C C . LEU A 1 83 ? -16.531 -5.774 -10.637 1.00 80.31 83 LEU A C 1
ATOM 668 O O . LEU A 1 83 ? -17.593 -6.310 -10.324 1.00 80.31 83 LEU A O 1
ATOM 672 N N . HIS A 1 84 ? -15.572 -5.498 -9.759 1.00 82.00 84 HIS A N 1
ATOM 673 C CA . HIS A 1 84 ? -15.752 -5.567 -8.315 1.00 82.00 84 HIS A CA 1
ATOM 674 C C . HIS A 1 84 ? -16.205 -4.195 -7.814 1.00 82.00 84 HIS A C 1
ATOM 676 O O . HIS A 1 84 ? -15.562 -3.189 -8.114 1.00 82.00 84 HIS A O 1
ATOM 682 N N . GLN A 1 85 ? -17.311 -4.143 -7.071 1.00 83.44 85 GLN A N 1
ATOM 683 C CA . GLN A 1 85 ? -17.809 -2.902 -6.491 1.00 83.44 85 GLN A CA 1
ATOM 684 C C . GLN A 1 85 ? -18.291 -3.137 -5.063 1.00 83.44 85 GLN A C 1
ATOM 686 O O . GLN A 1 85 ? -19.235 -3.886 -4.823 1.00 83.44 85 GLN A O 1
ATOM 691 N N . VAL A 1 86 ? -17.679 -2.420 -4.125 1.00 86.56 86 VAL A N 1
ATOM 692 C CA . VAL A 1 86 ? -18.137 -2.347 -2.738 1.00 86.56 86 VAL A CA 1
ATOM 693 C C . VAL A 1 86 ? -19.127 -1.188 -2.630 1.00 86.56 86 VAL A C 1
ATOM 695 O O . VAL A 1 86 ? -18.732 -0.023 -2.730 1.00 86.56 86 VAL A O 1
ATOM 698 N N . VAL A 1 87 ? -20.423 -1.484 -2.499 1.00 84.44 87 VAL A N 1
ATOM 699 C CA . VAL A 1 87 ? -21.479 -0.454 -2.427 1.00 84.44 87 VAL A CA 1
ATOM 700 C C . VAL A 1 87 ? -21.504 0.176 -1.033 1.00 84.44 87 VAL A C 1
ATOM 702 O O . VAL A 1 87 ? -21.280 1.378 -0.900 1.00 84.44 87 VAL A O 1
ATOM 705 N N . GLU A 1 88 ? -21.661 -0.651 0.000 1.00 89.81 88 GLU A N 1
ATOM 706 C CA . GLU A 1 88 ? -21.665 -0.243 1.407 1.00 89.81 88 GLU A CA 1
ATOM 707 C C . GLU A 1 88 ? -20.517 -0.946 2.152 1.00 89.81 88 GLU A C 1
ATOM 709 O O . GLU A 1 88 ? -20.621 -2.133 2.486 1.00 89.81 88 GLU A O 1
ATOM 714 N N . PRO A 1 89 ? -19.380 -0.260 2.360 1.00 91.19 89 PRO A N 1
ATOM 715 C CA . PRO A 1 89 ? -18.279 -0.811 3.138 1.00 91.19 89 PRO A CA 1
ATOM 716 C C . PRO A 1 89 ? -18.612 -0.786 4.633 1.00 91.19 89 PRO A C 1
ATOM 718 O O . PRO A 1 89 ? -18.928 0.260 5.196 1.00 91.19 89 PRO A O 1
ATOM 721 N N . GLN A 1 90 ? -18.509 -1.945 5.277 1.00 93.81 90 GLN A N 1
ATOM 722 C CA . GLN A 1 90 ? -18.596 -2.100 6.733 1.00 93.81 90 GLN A CA 1
ATOM 723 C C . GLN A 1 90 ? -17.253 -1.811 7.412 1.00 93.81 90 GLN A C 1
ATOM 725 O O . GLN A 1 90 ? -17.218 -1.416 8.574 1.00 93.81 90 GLN A O 1
ATOM 730 N N . ALA A 1 91 ? -16.157 -2.000 6.677 1.00 94.81 91 ALA A N 1
ATOM 731 C CA . ALA A 1 91 ? -14.800 -1.784 7.145 1.00 94.81 91 ALA A CA 1
ATOM 732 C C . ALA A 1 91 ? -13.918 -1.199 6.035 1.00 94.81 91 ALA A C 1
ATOM 734 O O . ALA A 1 91 ? -14.227 -1.310 4.844 1.00 94.81 91 ALA A O 1
ATOM 735 N N . TYR A 1 92 ? -12.793 -0.608 6.437 1.00 97.00 92 TYR A N 1
ATOM 736 C CA . TYR A 1 92 ? -11.804 -0.039 5.525 1.00 97.00 92 TYR A CA 1
ATOM 737 C C . TYR A 1 92 ? -10.417 -0.631 5.760 1.00 97.00 92 TYR A C 1
ATOM 739 O O . TYR A 1 92 ? -10.029 -0.890 6.896 1.00 97.00 92 TYR A O 1
ATOM 747 N N . ILE A 1 93 ? -9.649 -0.784 4.684 1.00 97.06 93 ILE A N 1
ATOM 748 C CA . ILE A 1 93 ? -8.193 -0.963 4.728 1.00 97.06 93 ILE A CA 1
ATOM 749 C C . ILE A 1 93 ? -7.582 0.280 4.095 1.00 97.06 93 ILE A C 1
ATOM 751 O O . ILE A 1 93 ? -7.815 0.548 2.916 1.00 97.06 93 ILE A O 1
ATOM 755 N N . ALA A 1 94 ? -6.840 1.057 4.880 1.00 98.00 94 ALA A N 1
ATOM 756 C CA . ALA A 1 94 ? -6.229 2.295 4.424 1.00 98.00 94 ALA A CA 1
ATOM 757 C C . ALA A 1 94 ? -4.852 2.019 3.811 1.00 98.00 94 ALA A C 1
ATOM 759 O O . ALA A 1 94 ? -4.019 1.327 4.398 1.00 98.00 94 ALA A O 1
ATOM 760 N N . VAL A 1 95 ? -4.608 2.578 2.628 1.00 97.88 95 VAL A N 1
ATOM 761 C CA . VAL A 1 95 ? -3.342 2.457 1.905 1.00 97.88 95 VAL A CA 1
ATOM 762 C C . VAL A 1 95 ? -2.807 3.843 1.583 1.00 97.88 95 VAL A C 1
ATOM 764 O O . VAL A 1 95 ? -3.477 4.626 0.905 1.00 97.88 95 VAL A O 1
ATOM 767 N N . TRP A 1 96 ? -1.583 4.143 2.022 1.00 96.81 96 TRP A N 1
ATOM 768 C CA . TRP A 1 96 ? -0.904 5.371 1.606 1.00 96.81 96 TRP A CA 1
ATOM 769 C C . TRP A 1 96 ? -0.400 5.239 0.166 1.00 96.81 96 TRP A C 1
ATOM 771 O O . TRP A 1 96 ? 0.394 4.351 -0.162 1.00 96.81 96 TRP A O 1
ATOM 781 N N . LEU A 1 97 ? -0.862 6.134 -0.704 1.00 95.44 97 LEU A N 1
ATOM 782 C CA . LEU A 1 97 ? -0.533 6.126 -2.120 1.00 95.44 97 LEU A CA 1
ATOM 783 C C . LEU A 1 97 ? 0.716 6.959 -2.381 1.00 95.44 97 LEU A C 1
ATOM 785 O O . LEU A 1 97 ? 0.678 8.186 -2.447 1.00 95.44 97 LEU A O 1
ATOM 789 N N . GLN A 1 98 ? 1.836 6.276 -2.595 1.00 92.19 98 GLN A N 1
ATOM 790 C CA . GLN A 1 98 ? 3.056 6.929 -3.046 1.00 92.19 98 GLN A CA 1
ATOM 791 C C . GLN A 1 98 ? 3.020 7.112 -4.566 1.00 92.19 98 GLN A C 1
ATOM 793 O O . GLN A 1 98 ? 2.891 6.142 -5.322 1.00 92.19 98 GLN A O 1
ATOM 798 N N . THR A 1 99 ? 3.189 8.354 -5.021 1.00 92.06 99 THR A N 1
ATOM 799 C CA . THR A 1 99 ? 3.269 8.678 -6.448 1.00 92.06 99 THR A CA 1
ATOM 800 C C . THR A 1 99 ? 4.642 9.220 -6.838 1.00 92.06 99 THR A C 1
ATOM 802 O O . THR A 1 99 ? 5.376 9.781 -6.030 1.00 92.06 99 THR A O 1
ATOM 805 N N . SER A 1 100 ? 5.006 9.035 -8.105 1.00 90.69 100 SER A N 1
ATOM 806 C CA . SER A 1 100 ? 6.177 9.640 -8.739 1.00 90.69 100 SER A CA 1
ATOM 807 C C . SER A 1 100 ? 5.736 10.287 -10.047 1.00 90.69 100 SER A C 1
ATOM 809 O O . SER A 1 100 ? 5.202 9.617 -10.933 1.00 90.69 100 SER A O 1
ATOM 811 N N . GLY A 1 101 ? 5.872 11.612 -10.149 1.00 88.44 101 GLY A N 1
ATOM 812 C CA . GLY A 1 101 ? 5.400 12.371 -11.314 1.00 88.44 101 GLY A CA 1
ATOM 813 C C . GLY A 1 101 ? 3.892 12.232 -11.581 1.00 88.44 101 GLY A C 1
ATOM 814 O O . GLY A 1 101 ? 3.471 12.271 -12.737 1.00 88.44 101 GLY A O 1
ATOM 815 N N . GLY A 1 102 ? 3.089 12.020 -10.532 1.00 89.25 102 GLY A N 1
ATOM 816 C CA . GLY A 1 102 ? 1.641 11.805 -10.623 1.00 89.25 102 GLY A CA 1
ATOM 817 C C . GLY A 1 102 ? 1.220 10.397 -11.058 1.00 89.25 102 GLY A C 1
ATOM 818 O O . GLY A 1 102 ? 0.075 10.201 -11.457 1.00 89.25 102 GLY A O 1
ATOM 819 N N . ARG A 1 103 ? 2.126 9.414 -11.019 1.00 92.62 103 ARG A N 1
ATOM 820 C CA . ARG A 1 103 ? 1.836 7.996 -11.297 1.00 92.62 103 ARG A CA 1
ATOM 821 C C . ARG A 1 103 ? 2.091 7.146 -10.066 1.00 92.62 103 ARG A C 1
ATOM 823 O O . ARG A 1 103 ? 3.020 7.442 -9.317 1.00 92.62 103 ARG A O 1
ATOM 830 N N . LEU A 1 104 ? 1.316 6.081 -9.876 1.00 93.44 104 LEU A N 1
ATOM 831 C CA . LEU A 1 104 ? 1.522 5.163 -8.752 1.00 93.44 104 LEU A CA 1
ATOM 832 C C . LEU A 1 104 ? 2.847 4.410 -8.922 1.00 93.44 104 LEU A C 1
ATOM 834 O O . LEU A 1 104 ? 3.149 3.903 -10.008 1.00 93.44 104 LEU A O 1
ATOM 838 N N . THR A 1 105 ? 3.635 4.317 -7.850 1.00 93.06 105 THR A N 1
ATOM 839 C CA . THR A 1 105 ? 4.867 3.514 -7.857 1.00 93.06 105 THR A CA 1
ATOM 840 C C . THR A 1 105 ? 4.542 2.021 -7.965 1.00 93.06 105 THR A C 1
ATOM 842 O O . THR A 1 105 ? 3.450 1.586 -7.601 1.00 93.06 105 THR A O 1
ATOM 845 N N . SER A 1 106 ? 5.485 1.208 -8.456 1.00 92.81 106 SER A N 1
ATOM 846 C CA . SER A 1 106 ? 5.288 -0.249 -8.540 1.00 92.81 106 SER A CA 1
ATOM 847 C C . SER A 1 106 ? 5.011 -0.865 -7.168 1.00 92.81 106 SER A C 1
ATOM 849 O O . SER A 1 106 ? 4.060 -1.621 -7.029 1.00 92.81 106 SER A O 1
ATOM 851 N N . HIS A 1 107 ? 5.770 -0.450 -6.148 1.00 93.50 107 HIS A N 1
ATOM 852 C CA . HIS A 1 107 ? 5.592 -0.924 -4.772 1.00 93.50 107 HIS A CA 1
ATOM 853 C C . HIS A 1 107 ? 4.207 -0.573 -4.219 1.00 93.50 107 HIS A C 1
ATOM 855 O O . HIS A 1 107 ? 3.559 -1.392 -3.582 1.00 93.50 107 HIS A O 1
ATOM 861 N N . CYS A 1 108 ? 3.692 0.621 -4.529 1.00 94.00 108 CYS A N 1
ATOM 862 C CA . CYS A 1 108 ? 2.336 1.003 -4.144 1.00 94.00 108 CYS A CA 1
ATOM 863 C C . CYS A 1 108 ? 1.267 0.121 -4.812 1.00 94.00 108 CYS A C 1
ATOM 865 O O . CYS A 1 108 ? 0.313 -0.284 -4.152 1.00 94.00 108 CYS A O 1
ATOM 867 N N . LYS A 1 109 ? 1.448 -0.238 -6.091 1.00 94.62 109 LYS A N 1
ATOM 868 C CA . LYS A 1 109 ? 0.545 -1.168 -6.791 1.00 94.62 109 LYS A CA 1
ATOM 869 C C . LYS A 1 109 ? 0.568 -2.567 -6.164 1.00 94.62 109 LYS A C 1
ATOM 871 O O . LYS A 1 109 ? -0.491 -3.170 -6.012 1.00 94.62 109 LYS A O 1
ATOM 876 N N . ASP A 1 110 ? 1.737 -3.050 -5.747 1.00 93.81 110 ASP A N 1
ATOM 877 C CA . ASP A 1 110 ? 1.866 -4.340 -5.056 1.00 93.81 110 ASP A CA 1
ATOM 878 C C . ASP A 1 110 ? 1.155 -4.318 -3.690 1.00 93.81 110 ASP A C 1
ATOM 880 O O . ASP A 1 110 ? 0.388 -5.229 -3.370 1.00 93.81 110 ASP A O 1
ATOM 884 N N . VAL A 1 111 ? 1.323 -3.236 -2.919 1.00 95.38 111 VAL A N 1
ATOM 885 C CA . VAL A 1 111 ? 0.631 -3.034 -1.632 1.00 95.38 111 VAL A CA 1
ATOM 886 C C . VAL A 1 111 ? -0.889 -2.957 -1.808 1.00 95.38 111 VAL A C 1
ATOM 888 O O . VAL A 1 111 ? -1.620 -3.540 -1.011 1.00 95.38 111 VAL A O 1
ATOM 891 N N . LEU A 1 112 ? -1.390 -2.298 -2.857 1.00 95.81 112 LEU A N 1
ATOM 892 C CA . LEU A 1 112 ? -2.823 -2.282 -3.177 1.00 95.81 112 LEU A CA 1
ATOM 893 C C . LEU A 1 112 ? -3.353 -3.677 -3.526 1.00 95.81 112 LEU A C 1
ATOM 895 O O . LEU A 1 112 ? -4.434 -4.058 -3.077 1.00 95.81 112 LEU A O 1
ATOM 899 N N . GLY A 1 113 ? -2.577 -4.467 -4.273 1.00 94.12 113 GLY A N 1
ATOM 900 C CA . GLY A 1 113 ? -2.897 -5.868 -4.536 1.00 94.12 113 GLY A CA 1
ATOM 901 C C . GLY A 1 113 ? -3.014 -6.683 -3.245 1.00 94.12 113 GLY A C 1
ATOM 902 O O . GLY A 1 113 ? -3.980 -7.427 -3.070 1.00 94.12 113 GLY A O 1
ATOM 903 N N . GLN A 1 114 ? -2.081 -6.494 -2.309 1.00 94.12 114 GLN A N 1
ATOM 904 C CA . GLN A 1 114 ? -2.132 -7.119 -0.985 1.00 94.12 114 GLN A CA 1
ATOM 905 C C . GLN A 1 114 ? -3.343 -6.642 -0.165 1.00 94.12 114 GLN A C 1
ATOM 907 O O . GLN A 1 114 ? -4.008 -7.458 0.472 1.00 94.12 114 GLN A O 1
ATOM 912 N N . ALA A 1 115 ? -3.666 -5.347 -0.201 1.00 95.44 115 ALA A N 1
ATOM 913 C CA . ALA A 1 115 ? -4.830 -4.782 0.481 1.00 95.44 115 ALA A CA 1
ATOM 914 C C . ALA A 1 115 ? -6.137 -5.420 -0.010 1.00 95.44 115 ALA A C 1
ATOM 916 O O . ALA A 1 115 ? -6.988 -5.789 0.796 1.00 95.44 115 ALA A O 1
ATOM 917 N N . GLN A 1 116 ? -6.267 -5.620 -1.325 1.00 94.00 116 GLN A N 1
ATOM 918 C CA . GLN A 1 116 ? -7.423 -6.297 -1.911 1.00 94.00 116 GLN A CA 1
ATOM 919 C C . GLN A 1 116 ? -7.496 -7.774 -1.517 1.00 94.00 116 GLN A C 1
ATOM 921 O O . GLN A 1 116 ? -8.572 -8.270 -1.199 1.00 94.00 116 GLN A O 1
ATOM 926 N N . GLN A 1 117 ? -6.364 -8.481 -1.465 1.00 93.19 117 GLN A N 1
ATOM 927 C CA . GLN A 1 117 ? -6.347 -9.863 -0.971 1.00 93.19 117 GLN A CA 1
ATOM 928 C C . GLN A 1 117 ? -6.832 -9.958 0.480 1.00 93.19 117 GLN A C 1
ATOM 930 O O . GLN A 1 117 ? -7.588 -10.870 0.809 1.00 93.19 117 GLN A O 1
ATOM 935 N N . LEU A 1 118 ? -6.452 -9.002 1.335 1.00 93.25 118 LEU A N 1
ATOM 936 C CA . LEU A 1 118 ? -6.956 -8.928 2.708 1.00 93.25 118 LEU A CA 1
ATOM 937 C C . LEU A 1 118 ? -8.447 -8.608 2.761 1.00 93.25 118 LEU A C 1
ATOM 939 O O . LEU A 1 118 ? -9.157 -9.225 3.548 1.00 93.25 118 LEU A O 1
ATOM 943 N N . ALA A 1 119 ? -8.917 -7.666 1.941 1.00 93.38 119 ALA A N 1
ATOM 944 C CA . ALA A 1 119 ? -10.327 -7.300 1.880 1.00 93.38 119 ALA A CA 1
ATOM 945 C C . ALA A 1 119 ? -11.196 -8.493 1.449 1.00 93.38 119 ALA A C 1
ATOM 947 O O . ALA A 1 119 ? -12.201 -8.779 2.091 1.00 93.38 119 ALA A O 1
ATOM 948 N N . VAL A 1 120 ? -10.770 -9.237 0.422 1.00 91.56 120 VAL A N 1
ATOM 949 C CA . VAL A 1 120 ? -11.472 -10.430 -0.086 1.00 91.56 120 VAL A CA 1
ATOM 950 C C . VAL A 1 120 ? -11.424 -11.600 0.899 1.00 91.56 120 VAL A C 1
ATOM 952 O O . VAL A 1 120 ? -12.360 -12.392 0.956 1.00 91.56 120 VAL A O 1
ATOM 955 N N . ALA A 1 121 ? -10.349 -11.733 1.680 1.00 90.88 121 ALA A N 1
ATOM 956 C CA . ALA A 1 121 ? -10.232 -12.784 2.690 1.00 90.88 121 ALA A CA 1
ATOM 957 C C . ALA A 1 121 ? -11.153 -12.568 3.907 1.00 90.88 121 ALA A C 1
ATOM 959 O O . ALA A 1 121 ? -11.307 -13.477 4.723 1.00 90.88 121 ALA A O 1
ATOM 960 N N . ARG A 1 122 ? -11.745 -11.377 4.060 1.00 88.38 122 ARG A N 1
ATOM 961 C CA . ARG A 1 122 ? -12.655 -11.045 5.163 1.00 88.38 122 ARG A CA 1
ATOM 962 C C . ARG A 1 122 ? -14.090 -11.428 4.806 1.00 88.38 122 ARG A C 1
ATOM 964 O O . ARG A 1 122 ? -14.525 -11.296 3.671 1.00 88.38 122 ARG A O 1
ATOM 971 N N . GLU A 1 123 ? -14.852 -11.837 5.818 1.00 87.00 123 GLU A N 1
ATOM 972 C CA . GLU A 1 123 ? -16.292 -12.107 5.670 1.00 87.00 123 GLU A CA 1
ATOM 973 C C . GLU A 1 123 ? -17.118 -10.819 5.511 1.00 87.00 123 GLU A C 1
ATOM 975 O O . GLU A 1 123 ? -18.195 -10.823 4.920 1.00 87.00 123 GLU A O 1
ATOM 980 N N . GLN A 1 124 ? -16.615 -9.710 6.057 1.00 90.44 124 GLN A N 1
ATOM 981 C CA . GLN A 1 124 ? -17.274 -8.408 6.035 1.00 90.44 124 GLN A CA 1
ATOM 982 C C . GLN A 1 124 ? -16.951 -7.658 4.741 1.00 90.44 124 GLN A C 1
ATOM 984 O O . GLN A 1 124 ? -15.819 -7.696 4.256 1.00 90.44 124 GLN A O 1
ATOM 989 N N . SER A 1 125 ? -17.926 -6.896 4.238 1.00 92.88 125 SER A N 1
ATOM 990 C CA . SER A 1 125 ? -17.757 -5.990 3.095 1.00 92.88 125 SER A CA 1
ATOM 991 C C . SER A 1 125 ? -16.695 -4.930 3.416 1.00 92.88 125 SER A C 1
ATOM 993 O O . SER A 1 125 ? -16.971 -3.955 4.117 1.00 92.88 125 SER A O 1
ATOM 995 N N . THR A 1 126 ? -15.468 -5.141 2.941 1.00 94.88 126 THR A N 1
ATOM 996 C CA . THR A 1 126 ? -14.305 -4.301 3.257 1.00 94.88 126 THR A CA 1
ATOM 997 C C . THR A 1 126 ? -13.863 -3.559 2.003 1.00 94.88 126 THR A C 1
ATOM 999 O O . THR A 1 126 ? -13.620 -4.189 0.978 1.00 94.88 126 THR A O 1
ATOM 1002 N N . ALA A 1 127 ? -13.748 -2.231 2.071 1.00 96.38 127 ALA A N 1
ATOM 1003 C CA . ALA A 1 127 ? -13.236 -1.421 0.964 1.00 96.38 127 ALA A CA 1
ATOM 1004 C C . ALA A 1 127 ? -11.771 -1.031 1.177 1.00 96.38 127 ALA A C 1
ATOM 1006 O O . ALA A 1 127 ? -11.363 -0.648 2.276 1.00 96.38 127 ALA A O 1
ATOM 1007 N N . VAL A 1 128 ? -10.994 -1.040 0.096 1.00 97.12 128 VAL A N 1
ATOM 1008 C CA . VAL A 1 128 ? -9.647 -0.467 0.081 1.00 97.12 128 VAL A CA 1
ATOM 1009 C C . VAL A 1 128 ? -9.736 1.042 -0.146 1.00 97.12 128 VAL A C 1
ATOM 1011 O O . VAL A 1 128 ? -10.185 1.511 -1.197 1.00 97.12 128 VAL A O 1
ATOM 1014 N N . LEU A 1 129 ? -9.298 1.803 0.856 1.00 97.56 129 LEU A N 1
ATOM 1015 C CA . LEU A 1 129 ? -9.211 3.257 0.834 1.00 97.56 129 LEU A CA 1
ATOM 1016 C C . LEU A 1 129 ? -7.789 3.686 0.464 1.00 97.56 129 LEU A C 1
ATOM 1018 O O . LEU A 1 129 ? -6.864 3.538 1.258 1.00 97.56 129 LEU A O 1
ATOM 1022 N N . GLY A 1 130 ? -7.618 4.270 -0.717 1.00 97.06 130 GLY A N 1
ATOM 1023 C CA . GLY A 1 130 ? -6.380 4.942 -1.095 1.00 97.06 130 GLY A CA 1
ATOM 1024 C C . GLY A 1 130 ? -6.338 6.364 -0.541 1.00 97.06 130 GLY A C 1
ATOM 1025 O O . GLY A 1 130 ? -7.265 7.135 -0.777 1.00 97.06 130 GLY A O 1
ATOM 1026 N N . VAL A 1 131 ? -5.265 6.727 0.160 1.00 96.94 131 VAL A N 1
ATOM 1027 C CA . VAL A 1 131 ? -5.023 8.085 0.671 1.00 96.94 131 VAL A CA 1
ATOM 1028 C C . VAL A 1 131 ? -3.846 8.694 -0.081 1.00 96.94 131 VAL A C 1
ATOM 1030 O O . VAL A 1 131 ? -2.762 8.116 -0.098 1.00 96.94 131 VAL A O 1
ATOM 1033 N N . LEU A 1 132 ? -4.054 9.849 -0.710 1.00 94.94 132 LEU A N 1
ATOM 1034 C CA . LEU A 1 132 ? -3.042 10.541 -1.505 1.00 94.94 132 LEU A CA 1
ATOM 1035 C C . LEU A 1 132 ? -3.028 12.037 -1.198 1.00 94.94 132 LEU A C 1
ATOM 1037 O O . LEU A 1 132 ? -4.058 12.703 -1.293 1.00 94.94 132 LEU A O 1
ATOM 1041 N N . CYS A 1 133 ? -1.832 12.572 -0.975 1.00 94.06 133 CYS A N 1
ATOM 1042 C CA . CYS A 1 133 ? -1.564 14.002 -1.065 1.00 94.06 133 CYS A CA 1
ATOM 1043 C C . CYS A 1 133 ? -0.959 14.338 -2.434 1.00 94.06 133 CYS A C 1
ATOM 1045 O O . CYS A 1 133 ? 0.038 13.742 -2.840 1.00 94.06 133 CYS A O 1
ATOM 1047 N N . GLY A 1 134 ? -1.556 15.298 -3.138 1.00 91.00 134 GLY A N 1
ATOM 1048 C CA . GLY A 1 134 ? -1.075 15.794 -4.424 1.00 91.00 134 GLY A CA 1
ATOM 1049 C C . GLY A 1 134 ? -1.850 15.282 -5.640 1.00 91.00 134 GLY A C 1
ATOM 1050 O O . GLY A 1 134 ? -2.994 14.822 -5.566 1.00 91.00 134 GLY A O 1
ATOM 1051 N N . GLU A 1 135 ? -1.237 15.437 -6.810 1.00 89.06 135 GLU A N 1
ATOM 1052 C CA . GLU A 1 135 ? -1.873 15.153 -8.096 1.00 89.06 135 GLU A CA 1
ATOM 1053 C C . GLU A 1 135 ? -1.712 13.680 -8.500 1.00 89.06 135 GLU A C 1
ATOM 1055 O O . GLU A 1 135 ? -0.610 13.130 -8.488 1.00 89.06 135 GLU A O 1
ATOM 1060 N N . LEU A 1 136 ? -2.809 13.064 -8.944 1.00 91.50 136 LEU A N 1
ATOM 1061 C CA . LEU A 1 136 ? -2.817 11.752 -9.581 1.00 91.50 136 LEU A CA 1
ATOM 1062 C C . LEU A 1 136 ? -3.210 11.914 -11.048 1.00 91.50 136 LEU A C 1
ATOM 1064 O O . LEU A 1 136 ? -4.345 12.260 -11.361 1.00 91.50 136 LEU A O 1
ATOM 1068 N N . LYS A 1 137 ? -2.252 11.683 -11.945 1.00 89.88 137 LYS A N 1
ATOM 1069 C CA . LYS A 1 137 ? -2.417 11.816 -13.402 1.00 89.88 137 LYS A CA 1
ATOM 1070 C C . LYS A 1 137 ? -2.816 10.504 -14.072 1.00 89.88 137 LYS A C 1
ATOM 1072 O O . LYS A 1 137 ? -3.248 10.498 -15.221 1.00 89.88 137 LYS A O 1
ATOM 1077 N N . GLU A 1 138 ? -2.582 9.383 -13.399 1.00 88.19 138 GLU A N 1
ATOM 1078 C CA . GLU A 1 138 ? -2.952 8.048 -13.868 1.00 88.19 138 GLU A CA 1
ATOM 1079 C C . GLU A 1 138 ? -4.382 7.702 -13.430 1.00 88.19 138 GLU A C 1
ATOM 1081 O O . GLU A 1 138 ? -4.822 8.125 -12.365 1.00 88.19 138 GLU A O 1
ATOM 1086 N N . SER A 1 139 ? -5.104 6.918 -14.237 1.00 86.56 139 SER A N 1
ATOM 1087 C CA . SER A 1 139 ? -6.393 6.367 -13.807 1.00 86.56 139 SER A CA 1
ATOM 1088 C C . SER A 1 139 ? -6.183 5.374 -12.661 1.00 86.56 139 SER A C 1
ATOM 1090 O O . SER A 1 139 ? -5.264 4.556 -12.705 1.00 86.56 139 SER A O 1
ATOM 1092 N N . VAL A 1 140 ? -7.052 5.429 -11.652 1.00 85.81 140 VAL A N 1
ATOM 1093 C CA . VAL A 1 140 ? -7.095 4.449 -10.551 1.00 85.81 140 VAL A CA 1
ATOM 1094 C C . VAL A 1 140 ? -7.846 3.172 -10.921 1.00 85.81 140 VAL A C 1
ATOM 1096 O O . VAL A 1 140 ? -7.842 2.207 -10.156 1.00 85.81 140 VAL A O 1
ATOM 1099 N N . GLU A 1 141 ? -8.486 3.144 -12.090 1.00 84.44 141 GLU A N 1
ATOM 1100 C CA . GLU A 1 141 ? -9.221 1.978 -12.569 1.00 84.44 141 GLU A CA 1
ATOM 1101 C C . GLU A 1 141 ? -8.292 0.764 -12.687 1.00 84.44 141 GLU A C 1
ATOM 1103 O O . GLU A 1 141 ? -7.249 0.802 -13.340 1.00 84.44 141 GLU A O 1
ATOM 1108 N N . GLY A 1 142 ? -8.665 -0.328 -12.019 1.00 84.38 142 GLY A N 1
ATOM 1109 C CA . GLY A 1 142 ? -7.869 -1.555 -11.993 1.00 84.38 142 GLY A CA 1
ATOM 1110 C C . GLY A 1 142 ? -6.636 -1.513 -11.082 1.00 84.38 142 GLY A C 1
ATOM 1111 O O . GLY A 1 142 ? -5.939 -2.519 -10.991 1.00 84.38 142 GLY A O 1
ATOM 1112 N N . ALA A 1 143 ? -6.376 -0.409 -10.370 1.00 88.44 143 ALA A N 1
ATOM 1113 C CA . ALA A 1 143 ? -5.299 -0.339 -9.378 1.00 88.44 143 ALA A CA 1
ATOM 1114 C C . ALA A 1 143 ? -5.645 -1.047 -8.052 1.00 88.44 143 ALA A C 1
ATOM 1116 O O . ALA A 1 143 ? -4.769 -1.209 -7.211 1.00 88.44 143 ALA A O 1
ATOM 1117 N N . GLY A 1 144 ? -6.904 -1.465 -7.860 1.00 90.12 144 GLY A N 1
ATOM 1118 C CA . GLY A 1 144 ? -7.378 -2.087 -6.617 1.00 90.12 144 GLY A CA 1
ATOM 1119 C C . GLY A 1 144 ? -7.829 -1.084 -5.551 1.00 90.12 144 GLY A C 1
ATOM 1120 O O . GLY A 1 144 ? -7.831 -1.414 -4.371 1.00 90.12 144 GLY A O 1
ATOM 1121 N N . ILE A 1 145 ? -8.197 0.137 -5.950 1.00 94.50 145 ILE A N 1
ATOM 1122 C CA . ILE A 1 145 ? -8.712 1.182 -5.055 1.00 94.50 145 ILE A CA 1
ATOM 1123 C C . ILE A 1 145 ? -10.243 1.209 -5.155 1.00 94.50 145 ILE A C 1
ATOM 1125 O O . ILE A 1 145 ? -10.773 1.461 -6.235 1.00 94.50 145 ILE A O 1
ATOM 1129 N 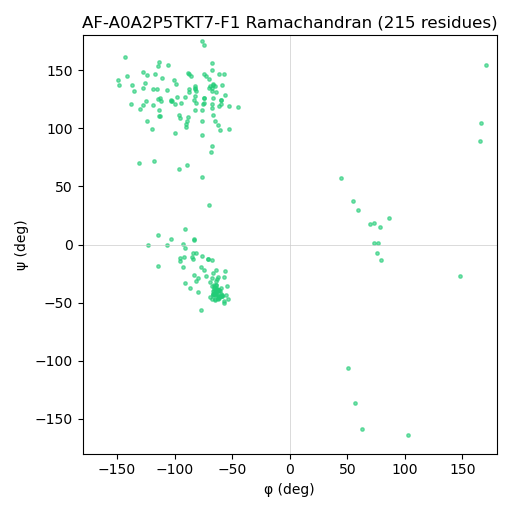N . ASP A 1 146 ? -10.951 0.998 -4.040 1.00 94.12 146 ASP A N 1
ATOM 1130 C CA . ASP A 1 146 ? -12.422 1.076 -3.996 1.00 94.12 146 ASP A CA 1
ATOM 1131 C C . ASP A 1 146 ? -12.916 2.486 -3.649 1.00 94.12 146 ASP A C 1
ATOM 1133 O O . ASP A 1 146 ? -13.989 2.917 -4.087 1.00 94.12 146 ASP A O 1
ATOM 1137 N N . ARG A 1 147 ? -12.149 3.209 -2.824 1.00 94.44 147 ARG A N 1
ATOM 1138 C CA . ARG A 1 147 ? -12.393 4.600 -2.425 1.00 94.44 147 ARG A CA 1
ATOM 1139 C C . ARG A 1 147 ? -11.080 5.372 -2.457 1.00 94.44 147 ARG A C 1
ATOM 1141 O O . ARG A 1 147 ? -10.061 4.864 -2.005 1.00 94.44 147 ARG A O 1
ATOM 1148 N N . LEU A 1 148 ? -11.103 6.599 -2.971 1.00 95.25 148 LEU A N 1
ATOM 1149 C CA . LEU A 1 148 ? -9.928 7.466 -3.047 1.00 95.25 148 LEU A CA 1
ATOM 1150 C C . LEU A 1 148 ? -10.172 8.740 -2.238 1.00 95.25 148 LEU A C 1
ATOM 1152 O O . LEU A 1 148 ? -11.083 9.505 -2.547 1.00 95.25 148 LEU A O 1
ATOM 1156 N N . LEU A 1 149 ? -9.328 8.976 -1.238 1.00 95.69 149 LEU A N 1
ATOM 1157 C CA . LEU A 1 149 ? -9.196 10.256 -0.559 1.00 95.69 149 LEU A CA 1
ATOM 1158 C C . LEU A 1 149 ? -7.979 10.980 -1.136 1.00 95.69 149 LEU A C 1
ATOM 1160 O O . LEU A 1 149 ? -6.842 10.725 -0.741 1.00 95.69 149 LEU A O 1
ATOM 1164 N N . GLN A 1 150 ? -8.231 11.865 -2.096 1.00 94.75 150 GLN A N 1
ATOM 1165 C CA . GLN A 1 150 ? -7.206 12.710 -2.695 1.00 94.75 150 GLN A CA 1
ATOM 1166 C C . GLN A 1 150 ? -7.295 14.119 -2.114 1.00 94.75 150 GLN A C 1
ATOM 1168 O O . GLN A 1 150 ? -8.334 14.770 -2.219 1.00 94.75 150 GLN A O 1
ATOM 1173 N N . ILE A 1 151 ? -6.194 14.596 -1.540 1.00 93.31 151 ILE A N 1
ATOM 1174 C CA . ILE A 1 151 ? -6.096 15.930 -0.954 1.00 93.31 151 ILE A CA 1
ATOM 1175 C C . ILE A 1 151 ? -5.083 16.752 -1.731 1.00 93.31 151 ILE A C 1
ATOM 1177 O O . ILE A 1 151 ? -3.987 16.296 -2.052 1.00 93.31 151 ILE A O 1
ATOM 1181 N N . GLN A 1 152 ? -5.476 17.979 -2.045 1.00 89.94 152 GLN A N 1
ATOM 1182 C CA . GLN A 1 152 ? -4.653 18.950 -2.745 1.00 89.94 152 GLN A CA 1
ATOM 1183 C C . GLN A 1 152 ? -4.594 20.225 -1.912 1.00 89.94 152 GLN A C 1
ATOM 1185 O O . GLN A 1 152 ? -5.601 20.652 -1.351 1.00 89.94 152 GLN A O 1
ATOM 1190 N N . GLY A 1 153 ? -3.417 20.832 -1.844 1.00 88.75 153 GLY A N 1
ATOM 1191 C CA . GLY A 1 153 ? -3.206 22.080 -1.127 1.00 88.75 153 GLY A CA 1
ATOM 1192 C C . GLY A 1 153 ? -1.718 22.401 -1.023 1.00 88.75 153 GLY A C 1
ATOM 1193 O O . GLY A 1 153 ? -0.899 21.481 -1.062 1.00 88.75 153 GLY A O 1
ATOM 1194 N N . PRO A 1 154 ? -1.353 23.686 -0.889 1.00 87.38 154 PRO A N 1
ATOM 1195 C CA . PRO A 1 154 ? 0.043 24.094 -0.737 1.00 87.38 154 PRO A CA 1
ATOM 1196 C C . PRO A 1 154 ? 0.676 23.526 0.543 1.00 87.38 154 PRO A C 1
ATOM 1198 O O . PRO A 1 154 ? 1.872 23.267 0.572 1.00 87.38 154 PRO A O 1
ATOM 1201 N N . GLU A 1 155 ? -0.124 23.272 1.583 1.00 89.06 155 GLU A N 1
ATOM 1202 C CA . GLU A 1 155 ? 0.304 22.629 2.835 1.00 89.06 155 GLU A CA 1
ATOM 1203 C C . GLU A 1 155 ? 0.715 21.153 2.687 1.00 89.06 155 GLU A C 1
ATOM 1205 O O . GLU A 1 155 ? 1.328 20.592 3.591 1.00 89.06 155 GLU A O 1
ATOM 1210 N N . TYR A 1 156 ? 0.400 20.533 1.547 1.00 88.31 156 TYR A N 1
ATOM 1211 C CA . TYR A 1 156 ? 0.745 19.149 1.228 1.00 88.31 156 TYR A CA 1
ATOM 1212 C C . TYR A 1 156 ? 1.724 19.042 0.052 1.00 88.31 156 TYR A C 1
ATOM 1214 O O . TYR A 1 156 ? 1.958 17.934 -0.433 1.00 88.31 156 TYR A O 1
ATOM 1222 N N . ASP A 1 157 ? 2.264 20.170 -0.424 1.00 87.75 157 ASP A N 1
ATOM 1223 C CA . ASP A 1 157 ? 3.209 20.198 -1.539 1.00 87.75 157 ASP A CA 1
ATOM 1224 C C . ASP A 1 157 ? 4.642 19.896 -1.078 1.00 87.75 157 ASP A C 1
ATOM 1226 O O . ASP A 1 157 ? 5.133 20.408 -0.065 1.00 87.75 157 ASP A O 1
ATOM 1230 N N . GLY A 1 158 ? 5.325 19.057 -1.854 1.00 88.31 158 GLY A N 1
ATOM 1231 C CA . GLY A 1 158 ? 6.627 18.509 -1.497 1.00 88.31 158 GLY A CA 1
ATOM 1232 C C . GLY A 1 158 ? 6.591 17.640 -0.236 1.00 88.31 158 GLY A C 1
ATOM 1233 O O . GLY A 1 158 ? 5.559 17.101 0.149 1.00 88.31 158 GLY A O 1
ATOM 1234 N N . TYR A 1 159 ? 7.749 17.479 0.398 1.00 90.94 159 TYR A N 1
ATOM 1235 C CA . TYR A 1 159 ? 7.902 16.640 1.583 1.00 90.94 159 TYR A CA 1
ATOM 1236 C C . TYR A 1 159 ? 7.333 17.325 2.839 1.00 90.94 159 TYR A C 1
ATOM 1238 O O . TYR A 1 159 ? 7.949 18.257 3.354 1.00 90.94 159 TYR A O 1
ATOM 1246 N N . GLN A 1 160 ? 6.174 16.858 3.327 1.00 94.44 160 GLN A N 1
ATOM 1247 C CA . GLN A 1 160 ? 5.440 17.454 4.461 1.00 94.44 160 GLN A CA 1
ATOM 1248 C C . GLN A 1 160 ? 5.033 16.398 5.507 1.00 94.44 160 GLN A C 1
ATOM 1250 O O . GLN A 1 160 ? 3.851 16.063 5.641 1.00 94.44 160 GLN A O 1
ATOM 1255 N N . PRO A 1 161 ? 5.984 15.829 6.265 1.00 93.12 161 PRO A N 1
ATOM 1256 C CA . PRO A 1 161 ? 5.709 14.678 7.122 1.00 93.12 161 PRO A CA 1
ATOM 1257 C C . PRO A 1 161 ? 4.737 14.989 8.272 1.00 93.12 161 PRO A C 1
ATOM 1259 O O . PRO A 1 161 ? 3.915 14.141 8.632 1.00 93.12 161 PRO A O 1
ATOM 1262 N N . GLU A 1 162 ? 4.782 16.194 8.848 1.00 94.38 162 GLU A N 1
ATOM 1263 C CA . GLU A 1 162 ? 3.845 16.614 9.897 1.00 94.38 162 GLU A CA 1
ATOM 1264 C C . GLU A 1 162 ? 2.409 16.706 9.362 1.00 94.38 162 GLU A C 1
ATOM 1266 O O . GLU A 1 162 ? 1.502 16.128 9.958 1.00 94.38 162 GLU A O 1
ATOM 1271 N N . ALA A 1 163 ? 2.201 17.351 8.212 1.00 95.06 163 ALA A N 1
ATOM 1272 C CA . ALA A 1 163 ? 0.877 17.462 7.600 1.00 95.06 163 ALA A CA 1
ATOM 1273 C C . ALA A 1 163 ? 0.318 16.087 7.190 1.00 95.06 163 ALA A C 1
ATOM 1275 O O . ALA A 1 163 ? -0.845 15.778 7.447 1.00 95.06 163 ALA A O 1
ATOM 1276 N N . TRP A 1 164 ? 1.151 15.219 6.606 1.00 95.69 164 TRP A N 1
ATOM 1277 C CA . TRP A 1 164 ? 0.739 13.873 6.193 1.00 95.69 164 TRP A CA 1
ATOM 1278 C C . TRP A 1 164 ? 0.369 12.978 7.374 1.00 95.69 164 TRP A C 1
ATOM 1280 O O . TRP A 1 164 ? -0.637 12.269 7.328 1.00 95.69 164 TRP A O 1
ATOM 1290 N N . SER A 1 165 ? 1.157 13.014 8.450 1.00 95.44 165 SER A N 1
ATOM 1291 C CA . SER A 1 165 ? 0.863 12.246 9.667 1.00 95.44 165 SER A CA 1
ATOM 1292 C C . SER A 1 165 ? -0.409 12.735 10.363 1.00 95.44 165 SER A C 1
ATOM 1294 O O . SER A 1 165 ? -1.227 11.914 10.788 1.00 95.44 165 SER A O 1
ATOM 1296 N N . GLN A 1 166 ? -0.632 14.052 10.416 1.00 95.75 166 GLN A N 1
ATOM 1297 C CA . GLN A 1 166 ? -1.878 14.628 10.928 1.00 95.75 166 GLN A CA 1
ATOM 1298 C C . GLN A 1 166 ? -3.079 14.185 10.096 1.00 95.75 166 GLN A C 1
ATOM 1300 O O . GLN A 1 166 ? -4.075 13.738 10.664 1.00 95.75 166 GLN A O 1
ATOM 1305 N N . LEU A 1 167 ? -2.967 14.230 8.768 1.00 96.44 167 LEU A N 1
ATOM 1306 C CA . LEU A 1 167 ? -4.003 13.733 7.873 1.00 96.44 167 LEU A CA 1
ATOM 1307 C C . LEU A 1 167 ? -4.325 12.258 8.147 1.00 96.44 167 LEU A C 1
ATOM 1309 O O . LEU A 1 167 ? -5.487 11.906 8.328 1.00 96.44 167 LEU A O 1
ATOM 1313 N N . CYS A 1 168 ? -3.311 11.393 8.219 1.00 96.88 168 CYS A N 1
ATOM 1314 C CA . CYS A 1 168 ? -3.525 9.970 8.492 1.00 96.88 168 CYS A CA 1
ATOM 1315 C C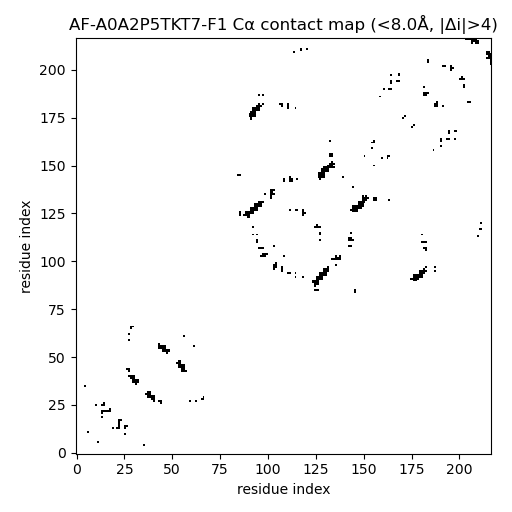 . CYS A 1 168 ? -4.214 9.749 9.849 1.00 96.88 168 CYS A C 1
ATOM 1317 O O . CYS A 1 168 ? -5.110 8.918 9.956 1.00 96.88 168 CYS A O 1
ATOM 1319 N N . THR A 1 169 ? -3.874 10.545 10.865 1.00 97.00 169 THR A N 1
ATOM 1320 C CA . THR A 1 169 ? -4.519 10.488 12.189 1.00 97.00 169 THR A CA 1
ATOM 1321 C C . THR A 1 169 ? -5.984 10.950 12.140 1.00 97.00 169 THR A C 1
ATOM 1323 O O . THR A 1 169 ? -6.848 10.397 12.825 1.00 97.00 169 THR A O 1
ATOM 1326 N N . GLN A 1 170 ? -6.303 11.944 11.306 1.00 96.69 170 GLN A N 1
ATOM 1327 C CA . GLN A 1 170 ? -7.687 12.371 11.073 1.00 96.69 170 GLN A CA 1
ATOM 1328 C C . GLN A 1 170 ? -8.493 11.282 10.357 1.00 96.69 170 GLN A C 1
ATOM 1330 O O . GLN A 1 170 ? -9.621 10.997 10.757 1.00 96.69 170 GLN A O 1
ATOM 1335 N N . VAL A 1 171 ? -7.902 10.640 9.343 1.00 97.31 171 VAL A N 1
ATOM 1336 C CA . VAL A 1 171 ? -8.503 9.495 8.642 1.00 97.31 171 VAL A CA 1
ATOM 1337 C C . VAL A 1 171 ? -8.758 8.344 9.612 1.00 97.31 171 VAL A C 1
ATOM 1339 O O . VAL A 1 171 ? -9.856 7.790 9.613 1.00 97.31 171 VAL A O 1
ATOM 1342 N N . GLU A 1 172 ? -7.793 8.035 10.479 1.00 96.88 172 GLU A N 1
ATOM 1343 C CA . GLU A 1 172 ? -7.942 7.026 11.529 1.00 96.88 172 GLU A CA 1
ATOM 1344 C C . GLU A 1 172 ? -9.132 7.339 12.441 1.00 96.88 172 GLU A C 1
ATOM 1346 O O . GLU A 1 172 ? -10.000 6.500 12.667 1.00 96.88 172 GLU A O 1
ATOM 1351 N N . THR A 1 173 ? -9.227 8.583 12.909 1.00 96.75 173 THR A N 1
ATOM 1352 C CA . THR A 1 173 ? -10.304 9.013 13.809 1.00 96.75 173 THR A CA 1
ATOM 1353 C C . THR A 1 173 ? -11.679 8.923 13.141 1.00 96.75 173 THR A C 1
ATOM 1355 O O . THR A 1 173 ? -12.657 8.535 13.784 1.00 96.75 173 THR A O 1
ATOM 1358 N N . ALA A 1 174 ? -11.760 9.287 11.859 1.00 96.56 174 ALA A N 1
ATOM 1359 C CA . ALA A 1 174 ? -13.014 9.363 11.121 1.00 96.56 174 ALA A CA 1
ATOM 1360 C C . ALA A 1 174 ? -13.516 7.998 10.628 1.00 96.56 174 ALA A C 1
ATOM 1362 O O . ALA A 1 174 ? -14.719 7.745 10.668 1.00 96.56 174 ALA A O 1
ATOM 1363 N N . LEU A 1 175 ? -12.616 7.136 10.145 1.00 95.69 175 LEU A N 1
ATOM 1364 C CA . LEU A 1 175 ? -12.978 5.902 9.439 1.00 95.69 175 LEU A CA 1
ATOM 1365 C C . LEU A 1 175 ? -12.584 4.625 10.178 1.00 95.69 175 LEU A C 1
ATOM 1367 O O . LEU A 1 175 ? -13.141 3.578 9.856 1.00 95.69 175 LEU A O 1
ATOM 1371 N N . LYS A 1 176 ? -11.662 4.705 11.149 1.00 95.94 176 LYS A N 1
ATOM 1372 C CA . LYS A 1 176 ? -11.155 3.568 11.936 1.00 95.94 176 LYS A CA 1
ATOM 1373 C C . LYS A 1 176 ? -10.839 2.348 11.057 1.00 95.94 176 LYS A C 1
ATOM 1375 O O . LYS A 1 176 ? -11.468 1.297 11.222 1.00 95.94 176 LYS A O 1
ATOM 1380 N N . PRO A 1 177 ? -9.954 2.498 10.052 1.00 96.38 177 PRO A N 1
ATOM 1381 C CA . PRO A 1 177 ? -9.574 1.390 9.192 1.00 96.38 177 PRO A CA 1
ATOM 1382 C C . PRO A 1 177 ? -9.010 0.234 10.025 1.00 96.38 177 PRO A C 1
ATOM 1384 O O . PRO A 1 177 ? -8.342 0.434 11.032 1.00 96.38 177 PRO A O 1
ATOM 1387 N N . LEU A 1 178 ? -9.256 -0.995 9.578 1.00 94.56 178 LEU A N 1
ATOM 1388 C CA . LEU A 1 178 ? -8.742 -2.196 10.238 1.00 94.56 178 LEU A CA 1
ATOM 1389 C C . LEU A 1 178 ? -7.216 -2.270 10.162 1.00 94.56 178 LEU A C 1
ATOM 1391 O O . LEU A 1 178 ? -6.567 -2.733 11.095 1.00 94.56 178 LEU A O 1
ATOM 1395 N N . TYR A 1 179 ? -6.658 -1.834 9.030 1.00 94.38 179 TYR A N 1
ATOM 1396 C CA . TYR A 1 179 ? -5.228 -1.858 8.764 1.00 94.38 179 TYR A CA 1
ATOM 1397 C C . TYR A 1 179 ? -4.789 -0.604 8.027 1.00 94.38 179 TYR A C 1
ATOM 1399 O O . TYR A 1 179 ? -5.485 -0.122 7.128 1.00 94.38 179 TYR A O 1
ATOM 1407 N N . TRP A 1 180 ? -3.578 -0.167 8.357 1.00 96.56 180 TRP A N 1
ATOM 1408 C CA . TRP A 1 180 ? -2.788 0.751 7.555 1.00 96.56 180 TRP A CA 1
ATOM 1409 C C . TRP A 1 180 ? -1.700 -0.016 6.821 1.00 96.56 180 TRP A C 1
ATOM 1411 O O . TRP A 1 180 ? -0.866 -0.676 7.440 1.00 96.56 180 TRP A O 1
ATOM 1421 N N . LEU A 1 181 ? -1.686 0.102 5.499 1.00 96.50 181 LEU A N 1
ATOM 1422 C CA . LEU A 1 181 ? -0.627 -0.432 4.659 1.00 96.50 181 LEU A CA 1
ATOM 1423 C C . LEU A 1 181 ? 0.110 0.722 3.990 1.00 96.50 181 LEU A C 1
ATOM 1425 O O . LEU A 1 181 ? -0.481 1.574 3.326 1.00 96.50 181 LEU A O 1
ATOM 1429 N N . LEU A 1 182 ? 1.424 0.746 4.170 1.00 96.25 182 LEU A N 1
ATOM 1430 C CA . LEU A 1 182 ? 2.288 1.756 3.585 1.00 96.25 182 LEU A CA 1
ATOM 1431 C C . LEU A 1 182 ? 3.425 1.059 2.837 1.00 96.25 182 LEU A C 1
ATOM 1433 O O . LEU A 1 182 ? 4.031 0.133 3.380 1.00 96.25 182 LEU A O 1
ATOM 1437 N N . PRO A 1 183 ? 3.751 1.501 1.612 1.00 95.12 183 PRO A N 1
ATOM 1438 C CA . PRO A 1 183 ? 4.983 1.105 0.948 1.00 95.12 183 PRO A CA 1
ATOM 1439 C C . PRO A 1 183 ? 6.191 1.359 1.862 1.00 95.12 183 PRO A C 1
ATOM 1441 O O . PRO A 1 183 ? 6.455 2.506 2.231 1.00 95.12 183 PRO A O 1
ATOM 1444 N N . ASP A 1 184 ? 6.931 0.305 2.218 1.00 93.44 184 ASP A N 1
ATOM 1445 C CA . ASP A 1 184 ? 8.156 0.394 3.032 1.00 93.44 184 ASP A CA 1
ATOM 1446 C C . ASP A 1 184 ? 9.347 0.910 2.199 1.00 93.44 184 ASP A C 1
ATOM 1448 O O . ASP A 1 184 ? 10.354 0.237 1.984 1.00 93.44 184 ASP A O 1
ATOM 1452 N N . SER A 1 185 ? 9.186 2.104 1.622 1.00 91.56 185 SER A N 1
ATOM 1453 C CA . SER A 1 185 ? 10.197 2.764 0.802 1.00 91.56 185 SER A CA 1
ATOM 1454 C C . SER A 1 185 ? 10.130 4.285 0.912 1.00 91.56 185 SER A 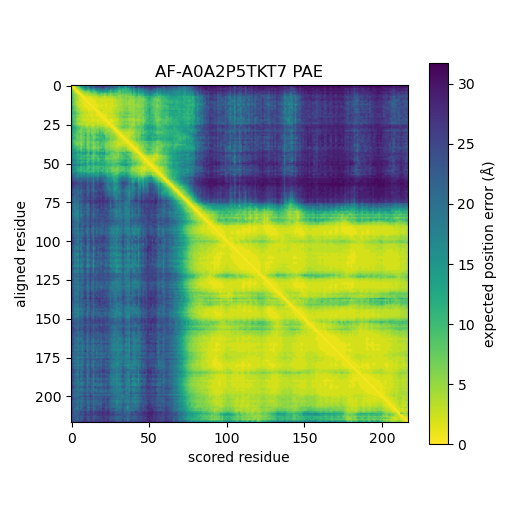C 1
ATOM 1456 O O . SER A 1 185 ? 9.053 4.876 0.833 1.00 91.56 185 SER A O 1
ATOM 1458 N N . GLY A 1 186 ? 11.297 4.927 1.015 1.00 91.69 186 GLY A N 1
ATOM 1459 C CA . GLY A 1 186 ? 11.428 6.386 1.005 1.00 91.69 186 GLY A CA 1
ATOM 1460 C C . GLY A 1 186 ? 10.604 7.072 2.098 1.00 91.69 186 GLY A C 1
ATOM 1461 O O . GLY A 1 186 ? 10.567 6.623 3.242 1.00 91.69 186 GLY A O 1
ATOM 1462 N N . GLU A 1 187 ? 9.931 8.155 1.720 1.00 93.62 187 GLU A N 1
ATOM 1463 C CA . GLU A 1 187 ? 9.131 9.004 2.612 1.00 93.62 187 GLU A CA 1
ATOM 1464 C C . GLU A 1 187 ? 7.923 8.267 3.220 1.00 93.62 187 GLU A C 1
ATOM 1466 O O . GLU A 1 187 ? 7.552 8.513 4.365 1.00 93.62 187 GLU A O 1
ATOM 1471 N N . SER A 1 188 ? 7.352 7.298 2.494 1.00 94.25 188 SER A N 1
ATOM 1472 C CA . SER A 1 188 ? 6.225 6.481 2.967 1.00 94.25 188 SER A CA 1
ATOM 1473 C C . SER A 1 188 ? 6.602 5.620 4.181 1.00 94.25 188 SER A C 1
ATOM 1475 O O . SER A 1 188 ? 5.833 5.510 5.136 1.00 94.25 188 SER A O 1
ATOM 1477 N N . ALA A 1 189 ? 7.818 5.063 4.200 1.00 94.38 189 ALA A N 1
ATOM 1478 C CA . ALA A 1 189 ? 8.303 4.281 5.338 1.00 94.38 189 ALA A CA 1
ATOM 1479 C C . ALA A 1 189 ? 8.475 5.146 6.597 1.00 94.38 189 ALA A C 1
ATOM 1481 O O . ALA A 1 189 ? 8.190 4.710 7.714 1.00 94.38 189 ALA A O 1
ATOM 1482 N N . GLU A 1 190 ? 8.952 6.384 6.431 1.00 95.50 190 GLU A N 1
ATOM 1483 C CA . GLU A 1 190 ? 9.029 7.340 7.536 1.00 95.50 190 GLU A CA 1
ATOM 1484 C C . GLU A 1 190 ? 7.639 7.711 8.051 1.00 95.50 190 GLU A C 1
ATOM 1486 O O . GLU A 1 190 ? 7.413 7.666 9.263 1.00 95.50 190 GLU A O 1
ATOM 1491 N N . LEU A 1 191 ? 6.708 8.016 7.145 1.00 96.19 191 LEU A N 1
ATOM 1492 C CA . LEU A 1 191 ? 5.322 8.307 7.495 1.00 96.19 191 LEU A CA 1
ATOM 1493 C C . LEU A 1 191 ? 4.695 7.163 8.299 1.00 96.19 191 LEU A C 1
ATOM 1495 O O . LEU A 1 191 ? 4.076 7.424 9.325 1.00 96.19 191 LEU A O 1
ATOM 1499 N N . GLY A 1 192 ? 4.915 5.906 7.902 1.00 95.81 192 GLY A N 1
ATOM 1500 C CA . GLY A 1 192 ? 4.397 4.739 8.621 1.00 95.81 192 GLY A CA 1
ATOM 1501 C C . GLY A 1 192 ? 4.922 4.639 10.054 1.00 95.81 192 GLY A C 1
ATOM 1502 O O . GLY A 1 192 ? 4.161 4.355 10.978 1.00 95.81 192 GLY A O 1
ATOM 1503 N N . ARG A 1 193 ? 6.206 4.955 10.274 1.00 95.38 193 ARG A N 1
ATOM 1504 C CA . ARG A 1 193 ? 6.785 5.015 11.628 1.00 95.38 193 ARG A CA 1
ATOM 1505 C C . ARG A 1 193 ? 6.192 6.151 12.458 1.00 95.38 193 ARG A C 1
ATOM 1507 O O . ARG A 1 193 ? 5.867 5.937 13.623 1.00 95.38 193 ARG A O 1
ATOM 1514 N N . ARG A 1 194 ? 6.032 7.340 11.869 1.00 96.56 194 ARG A N 1
ATOM 1515 C CA . ARG A 1 194 ? 5.407 8.495 12.538 1.00 96.56 194 ARG A CA 1
ATOM 1516 C C . ARG A 1 194 ? 3.954 8.209 12.906 1.00 96.56 194 ARG A C 1
ATOM 1518 O O . ARG A 1 194 ? 3.552 8.492 14.029 1.00 96.56 194 ARG A O 1
ATOM 1525 N N . LEU A 1 195 ? 3.202 7.608 11.986 1.00 96.69 195 LEU A N 1
ATOM 1526 C CA . LEU A 1 195 ? 1.820 7.204 12.206 1.00 96.69 195 LEU A CA 1
ATOM 1527 C C . LEU A 1 195 ? 1.721 6.166 13.325 1.00 96.69 195 LEU A C 1
ATOM 1529 O O . LEU A 1 195 ? 0.926 6.352 14.235 1.00 96.69 195 LEU A O 1
ATOM 1533 N N . GLY A 1 196 ? 2.573 5.135 13.323 1.00 95.75 196 GLY A N 1
ATOM 1534 C CA . GLY A 1 196 ? 2.614 4.150 14.407 1.00 95.75 196 GLY A CA 1
ATOM 1535 C C . GLY A 1 196 ? 2.793 4.804 15.781 1.00 95.75 196 GLY A C 1
ATOM 1536 O O . GLY A 1 196 ? 2.015 4.548 16.694 1.00 95.75 196 GLY A O 1
ATOM 1537 N N . VAL A 1 197 ? 3.739 5.743 15.908 1.00 96.19 197 VAL A N 1
ATOM 1538 C CA . VAL A 1 197 ? 3.929 6.510 17.154 1.00 96.19 197 VAL A CA 1
ATOM 1539 C C . VAL A 1 197 ? 2.689 7.333 17.515 1.00 96.19 197 VAL A C 1
ATOM 1541 O O . VAL A 1 197 ? 2.288 7.328 18.676 1.00 96.19 197 VAL A O 1
ATOM 1544 N N . ALA A 1 198 ? 2.074 8.020 16.549 1.00 95.56 198 ALA A N 1
ATOM 1545 C CA . ALA A 1 198 ? 0.883 8.839 16.780 1.00 95.56 198 ALA A CA 1
ATOM 1546 C C . ALA A 1 198 ? -0.330 8.011 17.239 1.00 95.56 198 ALA A C 1
ATOM 1548 O O . ALA A 1 198 ? -1.107 8.477 18.070 1.00 95.56 198 ALA A O 1
ATOM 1549 N N . LEU A 1 199 ? -0.467 6.783 16.732 1.00 95.25 199 LEU A N 1
ATOM 1550 C CA . LEU A 1 199 ? -1.537 5.854 17.101 1.00 95.25 199 LEU A CA 1
ATOM 1551 C C . LEU A 1 199 ? -1.221 5.030 18.359 1.00 95.25 199 LEU A C 1
ATOM 1553 O O . LEU A 1 199 ? -2.108 4.377 18.898 1.00 95.25 199 LEU A O 1
ATOM 1557 N N . GLY A 1 200 ? 0.022 5.064 18.847 1.00 95.62 200 GLY A N 1
ATOM 1558 C CA . GLY A 1 200 ? 0.475 4.206 19.945 1.00 95.62 200 GLY A CA 1
ATOM 1559 C C . GLY A 1 200 ? 0.670 2.740 19.539 1.00 95.62 200 GLY A C 1
ATOM 1560 O O . GLY A 1 200 ? 0.742 1.870 20.405 1.00 95.62 200 GLY A O 1
ATOM 1561 N N . GLU A 1 201 ? 0.788 2.472 18.240 1.00 94.00 201 GLU A N 1
ATOM 1562 C CA . GLU A 1 201 ? 0.899 1.140 17.650 1.00 94.00 201 GLU A CA 1
ATOM 1563 C C . GLU A 1 201 ? 2.328 0.839 17.183 1.00 94.00 201 GLU A C 1
ATOM 1565 O O . GLU A 1 201 ? 3.121 1.731 16.862 1.00 94.00 201 GLU A O 1
ATOM 1570 N N . ARG A 1 202 ? 2.682 -0.448 17.123 1.00 93.50 202 ARG A N 1
ATOM 1571 C CA . ARG A 1 202 ? 3.997 -0.887 16.629 1.00 93.50 202 ARG A CA 1
ATOM 1572 C C . ARG A 1 202 ? 3.906 -1.261 15.147 1.00 93.50 202 ARG A C 1
ATOM 1574 O O . ARG A 1 202 ? 3.343 -2.310 14.841 1.00 93.50 202 ARG A O 1
ATOM 1581 N N . PRO A 1 203 ? 4.479 -0.465 14.224 1.00 93.19 203 PRO A N 1
ATOM 1582 C CA . PRO A 1 203 ? 4.449 -0.801 12.807 1.00 93.19 203 PRO A CA 1
ATOM 1583 C C . PRO A 1 203 ? 5.355 -2.005 12.523 1.00 93.19 203 PRO A C 1
ATOM 1585 O O . PRO A 1 203 ? 6.501 -2.051 12.973 1.00 93.19 203 PRO A O 1
ATOM 1588 N N . ALA A 1 204 ? 4.856 -2.963 11.741 1.00 93.25 204 ALA A N 1
ATOM 1589 C CA . ALA A 1 204 ? 5.672 -4.034 11.182 1.00 93.25 204 ALA A CA 1
ATOM 1590 C C . ALA A 1 204 ? 6.390 -3.525 9.921 1.00 93.25 204 ALA A C 1
ATOM 1592 O O . ALA A 1 204 ? 5.747 -3.080 8.973 1.00 93.25 204 ALA A O 1
ATOM 1593 N N . THR A 1 205 ? 7.720 -3.583 9.912 1.00 92.25 205 THR A N 1
ATOM 1594 C CA . THR A 1 205 ? 8.578 -3.156 8.790 1.00 92.25 205 THR A CA 1
ATOM 1595 C C . THR A 1 205 ? 9.293 -4.354 8.177 1.00 92.25 205 THR A C 1
ATOM 1597 O O . THR A 1 205 ? 9.486 -5.354 8.863 1.00 92.25 205 THR A O 1
ATOM 1600 N N . GLY A 1 206 ? 9.727 -4.260 6.919 1.00 90.69 206 GLY A N 1
ATOM 1601 C CA . GLY A 1 206 ? 10.414 -5.361 6.234 1.00 90.69 206 GLY A CA 1
ATOM 1602 C C . GLY A 1 206 ? 9.516 -6.558 5.911 1.00 90.69 206 GLY A C 1
ATOM 1603 O O . GLY A 1 206 ? 10.019 -7.642 5.640 1.00 90.69 206 GLY A O 1
ATOM 1604 N N . VAL A 1 207 ? 8.193 -6.373 5.929 1.00 91.06 207 VAL A N 1
ATOM 1605 C CA . VAL A 1 207 ? 7.220 -7.448 5.703 1.00 91.06 207 VAL A CA 1
ATOM 1606 C C . VAL A 1 207 ? 7.398 -8.039 4.306 1.00 91.06 207 VAL A C 1
ATOM 1608 O O . VAL A 1 207 ? 7.224 -7.354 3.299 1.00 91.06 207 VAL A O 1
ATOM 1611 N N . TRP A 1 208 ? 7.706 -9.333 4.249 1.00 86.50 208 TRP A N 1
ATOM 1612 C CA . TRP A 1 208 ? 7.786 -10.087 3.002 1.00 86.50 208 TRP A CA 1
ATOM 16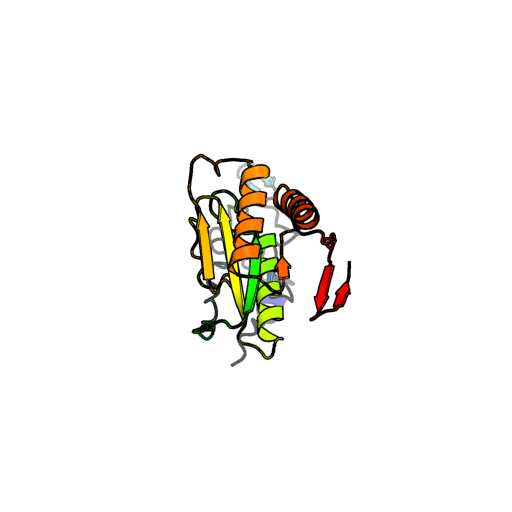13 C C . TRP A 1 208 ? 6.425 -10.643 2.582 1.00 86.50 208 TRP A C 1
ATOM 1615 O O . TRP A 1 208 ? 6.112 -10.679 1.391 1.00 86.50 208 TRP A O 1
ATOM 1625 N N . LYS A 1 209 ? 5.614 -11.086 3.550 1.00 85.75 209 LYS A N 1
ATOM 1626 C CA . LYS A 1 209 ? 4.307 -11.689 3.282 1.00 85.75 209 LYS A CA 1
ATOM 1627 C C . LYS A 1 209 ? 3.325 -11.429 4.417 1.00 85.75 209 LYS A C 1
ATOM 1629 O O . LYS A 1 209 ? 3.686 -11.505 5.590 1.00 85.75 209 LYS A O 1
ATOM 1634 N N . LEU A 1 210 ? 2.073 -11.183 4.047 1.00 86.56 210 LEU A N 1
ATOM 1635 C CA . LEU A 1 210 ? 0.960 -11.010 4.968 1.00 86.56 210 LEU A CA 1
ATOM 1636 C C . LEU A 1 210 ? -0.183 -11.951 4.563 1.00 86.56 210 LEU A C 1
ATOM 1638 O O . LEU A 1 210 ? -0.696 -11.876 3.447 1.00 86.56 210 LEU A O 1
ATOM 1642 N N . GLU A 1 211 ? -0.568 -12.844 5.471 1.00 84.62 211 GLU A N 1
ATOM 1643 C CA . GLU A 1 211 ? -1.675 -13.788 5.290 1.00 84.62 211 GLU A CA 1
ATOM 1644 C C . GLU A 1 211 ? -2.679 -13.625 6.426 1.00 84.62 211 GLU A C 1
ATOM 1646 O O . GLU A 1 211 ? -2.418 -14.052 7.550 1.00 84.62 211 GLU A O 1
ATOM 1651 N N . ALA A 1 212 ? -3.834 -13.024 6.128 1.00 80.50 212 ALA A N 1
ATOM 1652 C CA . ALA A 1 212 ? -4.845 -12.673 7.124 1.00 80.50 212 ALA A CA 1
ATOM 1653 C C . ALA A 1 212 ? -4.227 -11.893 8.304 1.00 80.50 212 ALA A C 1
ATOM 1655 O O . ALA A 1 212 ? -3.858 -10.736 8.121 1.00 80.50 212 ALA A O 1
ATOM 1656 N N . ASP A 1 213 ? -4.079 -12.530 9.469 1.00 80.50 213 ASP A N 1
ATOM 1657 C CA . ASP A 1 213 ? -3.501 -11.934 10.682 1.00 80.50 213 ASP A CA 1
ATOM 1658 C C . ASP A 1 213 ? -2.047 -12.381 10.950 1.00 80.50 213 ASP A C 1
ATOM 1660 O O . ASP A 1 213 ? -1.464 -12.045 11.979 1.00 80.50 213 ASP A O 1
ATOM 1664 N N . THR A 1 214 ? -1.439 -13.147 10.037 1.00 84.69 214 THR A N 1
ATOM 1665 C CA . THR A 1 214 ? -0.063 -13.649 10.169 1.00 84.69 214 THR A CA 1
ATOM 1666 C C . THR A 1 214 ? 0.895 -12.842 9.300 1.00 84.69 214 THR A C 1
ATOM 1668 O O . THR A 1 214 ? 0.727 -12.746 8.083 1.00 84.69 214 THR A O 1
ATOM 1671 N N . LEU A 1 215 ? 1.938 -12.299 9.928 1.00 85.25 215 LEU A N 1
ATOM 1672 C CA . LEU A 1 215 ? 3.004 -11.537 9.280 1.00 85.25 215 LEU A CA 1
ATOM 1673 C C . LEU A 1 215 ? 4.295 -12.355 9.212 1.00 85.25 215 LEU A C 1
ATOM 1675 O O . LEU A 1 215 ? 4.734 -12.921 10.212 1.00 85.25 215 LEU A O 1
ATOM 1679 N N . LEU A 1 216 ? 4.924 -12.362 8.038 1.00 80.00 216 LEU A N 1
ATOM 1680 C CA . LEU A 1 216 ? 6.294 -12.826 7.835 1.00 80.00 216 LEU A CA 1
ATOM 1681 C C . LEU A 1 216 ? 7.145 -11.615 7.447 1.00 80.00 216 LEU A C 1
ATOM 1683 O O . LEU A 1 216 ? 6.964 -11.056 6.361 1.00 80.00 216 LEU A O 1
ATOM 1687 N N . ALA A 1 217 ? 8.036 -11.212 8.350 1.00 75.56 217 ALA A N 1
ATOM 1688 C CA . ALA A 1 217 ? 8.956 -10.082 8.222 1.00 75.56 217 ALA A CA 1
ATOM 1689 C C . ALA A 1 217 ? 10.404 -10.542 8.432 1.00 75.56 217 ALA A C 1
ATOM 1691 O O . ALA A 1 217 ? 10.595 -11.537 9.172 1.00 75.56 217 ALA A O 1
#

InterPro domains:
  IPR014729 Rossmann-like alpha/beta/alpha sandwich fold [G3DSA:3.40.50.620] (87-217)
  IPR014730 Electron transfer flavoprotein, alpha/beta-subunit, N-terminal [PF01012] (101-213)

Nearest PDB structures (foldseek):
  7qh2-assembly1_D  TM=8.691E-01  e=8.103E-05  Acetobacterium woodii
  4l2i-assembly1_A  TM=7.762E-01  e=9.872E-05  Acidaminococcus fermentans DSM 20731
  3ih5-assembly1_B  TM=8.307E-01  e=5.115E-04  Bacteroides thetaiotaomicron
  6fah-assembly1_E  TM=8.425E-01  e=1.373E-03  Acetobacterium woodii DSM 1030
  7tjt-assembly1_G  TM=4.512E-01  e=2.835E-01  Saccharomyces cerevisiae

Secondary structure (DSSP, 8-state):
-----PPPHHHHHHHH-TTSTTHHHHTTSPEE-TTS-EE--SSPPEEE-TTS-EEE-SS-TT--SSSSSSS-S-------------SS-SEEEEEE--EETTEE-HHHHHHHHHHHHHHHHSSS-EEEEEEEES---S--TTTT-SEEEEE--GGGSSS-HHHHHHHHHHHHHHH--SEEE--SSHHHHHHHHHHHHHHT-----S--EEETTEEE-

Organism: NCBI:txid641510

Radius of gyration: 27.13 Å; Cα contacts (8 Å, |Δi|>4): 263; chains: 1; bounding box: 59×53×71 Å

Foldseek 3Di:
DDPPPDDDVVLVVLCVDPPRPCNVVSAQDFDADPVRDTHGDPDHDWDQDPVRDTDGPPVCVVPPDDPPPPPPPDPPPPPPDPDDALPDAPAEEEEEFDDDPQEGDPLSLVLLVVRLVLCVVDPGSYFYEYEDEDHHPDDCVPSNHNHYDYDYDPCRPDQNLPVLLVVVVVCCVPRVHPYYDFRCDDSRVVSQVSNCVVVVHDDDHPFPDDDNPDTDD

pLDDT: mean 82.94, std 14.85, range [39.97, 98.0]

Solvent-accessible surface area (backbone atoms only — not comparable to full-atom values): 13611 Å² total; per-residue (Å²): 131,82,90,67,88,72,80,59,66,66,62,55,50,37,63,70,35,82,85,40,91,65,15,71,80,56,50,86,52,70,43,65,46,97,85,65,48,78,35,78,64,92,76,64,64,76,42,68,47,99,84,69,52,81,38,77,62,87,78,54,78,88,62,88,76,62,84,92,68,73,80,68,92,65,71,78,73,72,76,83,72,81,90,83,78,78,86,74,60,80,44,33,36,36,30,53,53,51,64,58,98,26,31,77,36,71,62,33,45,53,51,28,48,52,48,43,54,50,31,69,73,41,93,60,50,41,30,32,32,34,39,31,72,49,70,73,76,53,81,60,79,91,50,52,59,73,40,78,52,73,43,78,54,80,78,49,56,74,94,38,65,68,53,52,38,52,50,51,51,51,48,41,73,75,62,58,44,82,42,82,47,55,40,85,51,75,70,45,36,53,44,44,52,54,38,17,60,76,72,75,48,87,68,86,68,76,66,78,46,77,54,91,93,46,78,44,95

Mean predicted aligned error: 13.7 Å